Protein AF-0000000084989503 (afdb_homodimer)

pLDDT: mean 92.84, std 7.9, range [50.94, 98.56]

InterPro domains:
  IPR002739 RNA-binding protein PAB1135-like [PF01877] (7-118)
  IPR022803 Large ribosomal subunit protein uL5 domain superfamily [G3DSA:3.30.1440.10] (3-145)
  IPR022803 Large ribosomal subunit protein uL5 domain superfamily [SSF55282] (5-122)

Nearest PDB structures (foldseek):
  2wny-assembly2_B  TM=7.998E-01  e=1.924E-10  Methanothermobacter thermautotrophicus
  2nrq-assembly1_A  TM=8.401E-01  e=1.646E-09  Saccharolobus solfataricus
  2ogk-assembly1_A  TM=8.075E-01  e=2.528E-09  Archaeoglobus fulgidus
  2ogk-assembly1_C  TM=7.624E-01  e=4.129E-09  Archaeoglobus fulgidus
  3d7a-assembly1_B  TM=7.763E-01  e=1.591E-08  Pyrococcus horikoshii

Sequence (296 aa):
MSCIVTRISARAYCHATEDCNKVARAVSVVMPGPISTETMRGYHGNEIKLLSSEVEGCQAYDLFLKILKNLDYIELSIFKNSLNIFKNKIYMRFNKQKAFMGVLRFDTGDDVVIVEVRVPKNHFNAFIDLLNREYERARNIETKEQRRMSCIVTRISARAYCHATEDCNKVARAVSVVMPGPISTETMRGYHGNEIKLLSSEVEGCQAYDLFLKILKNLDYIELSIFKNSLNIFKNKIYMRFNKQKAFMGVLRFDTGDDVVIVEVRVPKNHFNAFIDLLNREYERARNIETKEQRR

Radius of gyration: 24.27 Å; Cα contacts (8 Å, |Δi|>4): 564; chains: 2; bounding box: 63×73×47 Å

Foldseek 3Di:
DAAQWFKKKKKFKADPPDDVVLLLQLRCLQANDDWDKDWDQDPVRDIIIMIMDMDGGNVRVVSVLVNLLLDALVQLVVCLVPFDQDQFKTKFWFASVVSSVNHGDGDPDRGTMIMITGGDPVNVVVVNVSSVVSNVVNVVVVVVVVVD/DAAQWFKKKKKFKADPPDDVVLLLQLRCLQANDDWDKDWDQDPVRDIIIMIMDMDGGNVRVVSVLVNLLLDALVQLVVCLVPFDQDQFKTKFWFASVVSSVNHGDGDDDRGTMIMIIGGDPVNVVVVNVSSVVSNVVNVVVVVVVVVD

Structure (mmCIF, N/CA/C/O backbone):
data_AF-0000000084989503-model_v1
#
loop_
_entity.id
_entity.type
_entity.pdbx_description
1 polymer 'Exosome subunit'
#
loop_
_atom_site.group_PDB
_atom_site.id
_atom_site.type_symbol
_atom_site.label_atom_id
_atom_site.label_alt_id
_atom_site.label_comp_id
_atom_site.label_asym_id
_atom_site.label_entity_id
_atom_site.label_seq_id
_atom_site.pdbx_PDB_ins_code
_atom_site.Cartn_x
_atom_site.Cartn_y
_atom_site.Cartn_z
_atom_site.occupancy
_atom_site.B_iso_or_equiv
_atom_site.auth_seq_id
_atom_site.auth_comp_id
_atom_site.auth_asym_id
_atom_site.auth_atom_id
_atom_site.pdbx_PDB_model_num
ATOM 1 N N . MET A 1 1 ? -9.047 -36.562 -17.281 1 51.5 1 MET A N 1
ATOM 2 C CA . MET A 1 1 ? -7.648 -36.719 -16.875 1 51.5 1 MET A CA 1
ATOM 3 C C . MET A 1 1 ? -7.348 -35.812 -15.664 1 51.5 1 MET A C 1
ATOM 5 O O . MET A 1 1 ? -7.641 -34.625 -15.672 1 51.5 1 MET A O 1
ATOM 9 N N . SER A 1 2 ? -7.18 -36.375 -14.375 1 74.88 2 SER A N 1
ATOM 10 C CA . SER A 1 2 ? -7.133 -35.719 -13.078 1 74.88 2 SER A CA 1
ATOM 11 C C . SER A 1 2 ? -5.84 -34.938 -12.906 1 74.88 2 SER A C 1
ATOM 13 O O . SER A 1 2 ? -4.766 -35.406 -13.281 1 74.88 2 SER A O 1
ATOM 15 N N . CYS A 1 3 ? -5.859 -33.688 -12.938 1 90.94 3 CYS A N 1
ATOM 16 C CA . CYS A 1 3 ? -4.664 -32.875 -12.805 1 90.94 3 CYS A CA 1
ATOM 17 C C . CYS A 1 3 ? -4.508 -32.344 -11.375 1 90.94 3 CYS A C 1
ATOM 19 O O . CYS A 1 3 ? -5.5 -32.188 -10.664 1 90.94 3 CYS A O 1
ATOM 21 N N . ILE A 1 4 ? -3.258 -32.156 -11 1 95.94 4 ILE A N 1
ATOM 22 C CA . ILE A 1 4 ? -2.885 -31.797 -9.641 1 95.94 4 ILE A CA 1
ATOM 23 C C . ILE A 1 4 ? -3.473 -30.438 -9.289 1 95.94 4 ILE A C 1
ATOM 25 O O . ILE A 1 4 ? -3.957 -30.219 -8.172 1 95.94 4 ILE A O 1
ATOM 29 N N . VAL A 1 5 ? -3.395 -29.5 -10.234 1 97.5 5 VAL A N 1
ATOM 30 C CA . VAL A 1 5 ? -3.965 -28.156 -10.117 1 97.5 5 VAL A CA 1
ATOM 31 C C . VAL A 1 5 ? -5.086 -27.984 -11.141 1 97.5 5 VAL A C 1
ATOM 33 O O . VAL A 1 5 ? -4.902 -28.281 -12.328 1 97.5 5 VAL A O 1
ATOM 36 N N . THR A 1 6 ? -6.238 -27.516 -10.656 1 97 6 THR A N 1
ATOM 37 C CA . THR A 1 6 ? -7.387 -27.453 -11.555 1 97 6 THR A CA 1
ATOM 38 C C . THR A 1 6 ? -7.734 -26.016 -11.891 1 97 6 THR A C 1
ATOM 40 O O . THR A 1 6 ? -8.477 -25.75 -12.844 1 97 6 THR A O 1
ATOM 43 N N . ARG A 1 7 ? -7.246 -25.094 -11.109 1 97.69 7 ARG A N 1
ATOM 44 C CA . ARG A 1 7 ? -7.48 -23.672 -11.32 1 97.69 7 ARG A CA 1
ATOM 45 C C . ARG A 1 7 ? -6.379 -22.828 -10.68 1 97.69 7 ARG A C 1
ATOM 47 O O . ARG A 1 7 ? -5.844 -23.203 -9.633 1 97.69 7 ARG A O 1
ATOM 54 N N . ILE A 1 8 ? -6.035 -21.797 -11.336 1 98.25 8 ILE A N 1
ATOM 55 C CA . ILE A 1 8 ? -5.098 -20.828 -10.766 1 98.25 8 ILE A CA 1
ATOM 56 C C . ILE A 1 8 ? -5.516 -19.406 -11.148 1 98.25 8 ILE A C 1
ATOM 58 O O . ILE A 1 8 ? -5.984 -19.172 -12.266 1 98.25 8 ILE A O 1
ATOM 62 N N . SER A 1 9 ? -5.418 -18.531 -10.242 1 98.38 9 SER A N 1
ATOM 63 C CA . SER A 1 9 ? -5.73 -17.125 -10.508 1 98.38 9 SER A CA 1
ATOM 64 C C . SER A 1 9 ? -4.75 -16.203 -9.805 1 98.38 9 SER A C 1
ATOM 66 O O . SER A 1 9 ? -4.129 -16.578 -8.812 1 98.38 9 SER A O 1
ATOM 68 N N . ALA A 1 10 ? -4.527 -15.07 -10.391 1 98.5 10 ALA A N 1
ATOM 69 C CA . ALA A 1 10 ? -3.754 -13.984 -9.797 1 98.5 10 ALA A CA 1
ATOM 70 C C . ALA A 1 10 ? -4.539 -12.68 -9.828 1 98.5 10 ALA A C 1
ATOM 72 O O . ALA A 1 10 ? -5.219 -12.375 -10.812 1 98.5 10 ALA A O 1
ATOM 73 N N . ARG A 1 11 ? -4.449 -11.961 -8.742 1 98 11 ARG A N 1
ATOM 74 C CA . ARG A 1 11 ? -5.168 -10.695 -8.695 1 98 11 ARG A 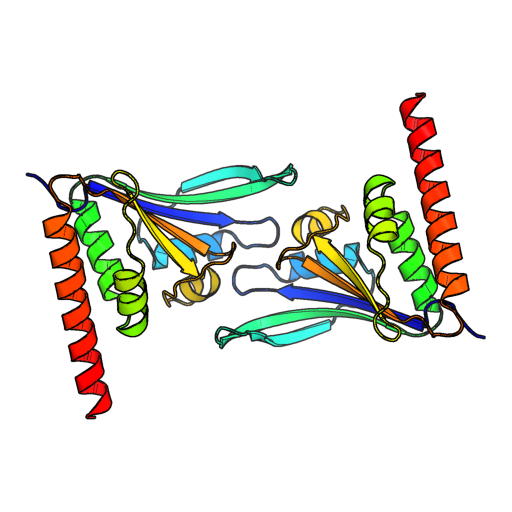CA 1
ATOM 75 C C . ARG A 1 11 ? -4.402 -9.656 -7.887 1 98 11 ARG A C 1
ATOM 77 O O . ARG A 1 11 ? -3.602 -10.008 -7.016 1 98 11 ARG A O 1
ATOM 84 N N . ALA A 1 12 ? -4.66 -8.43 -8.156 1 97.62 12 ALA A N 1
ATOM 85 C CA . ALA A 1 12 ? -4.098 -7.297 -7.422 1 97.62 12 ALA A CA 1
ATOM 86 C C . ALA A 1 12 ? -5.02 -6.082 -7.5 1 97.62 12 ALA A C 1
ATOM 88 O O . ALA A 1 12 ? -5.781 -5.934 -8.453 1 97.62 12 ALA A O 1
ATOM 89 N N . TYR A 1 13 ? -4.938 -5.336 -6.539 1 94.25 13 TYR A N 1
ATOM 90 C CA . TYR A 1 13 ? -5.738 -4.117 -6.5 1 94.25 13 TYR A CA 1
ATOM 91 C C . TYR A 1 13 ? -4.953 -2.934 -7.051 1 94.25 13 TYR A C 1
ATOM 93 O O . TYR A 1 13 ? -3.762 -2.787 -6.77 1 94.25 13 TYR A O 1
ATOM 101 N N . CYS A 1 14 ? -5.637 -2.141 -7.789 1 95.31 14 CYS A N 1
ATOM 102 C CA . CYS A 1 14 ? -5.113 -0.874 -8.289 1 95.31 14 CYS A CA 1
ATOM 103 C C . CYS A 1 14 ? -5.789 0.305 -7.598 1 95.31 14 CYS A C 1
ATOM 105 O O . CYS A 1 14 ? -6.984 0.541 -7.785 1 95.31 14 CYS A O 1
ATOM 107 N N . HIS A 1 15 ? -5.043 0.986 -6.867 1 91.06 15 HIS A N 1
ATOM 108 C CA . HIS A 1 15 ? -5.578 2.096 -6.09 1 91.06 15 HIS A CA 1
ATOM 109 C C . HIS A 1 15 ? -5.59 3.385 -6.902 1 91.06 15 HIS A C 1
ATOM 111 O O . HIS A 1 15 ? -5.062 3.428 -8.016 1 91.06 15 HIS A O 1
ATOM 117 N N . ALA A 1 16 ? -6.094 4.43 -6.395 1 89.75 16 ALA A N 1
ATOM 118 C CA . ALA A 1 16 ? -6.371 5.684 -7.09 1 89.75 16 ALA A CA 1
ATOM 119 C C . ALA A 1 16 ? -5.078 6.363 -7.539 1 89.75 16 ALA A C 1
ATOM 121 O O . ALA A 1 16 ? -5.035 7 -8.594 1 89.75 16 ALA A O 1
ATOM 122 N N . THR A 1 17 ? -3.926 6.207 -6.781 1 92.19 17 THR A N 1
ATOM 123 C CA . THR A 1 17 ? -2.678 6.887 -7.102 1 92.19 17 THR A CA 1
ATOM 124 C C . THR A 1 17 ? -1.816 6.023 -8.023 1 92.19 17 THR A C 1
ATOM 126 O O . THR A 1 17 ? -0.769 6.469 -8.5 1 92.19 17 THR A O 1
ATOM 129 N N . GLU A 1 18 ? -2.305 4.855 -8.398 1 94.25 18 GLU A N 1
ATOM 130 C CA . GLU A 1 18 ? -1.491 3.918 -9.164 1 94.25 18 GLU A CA 1
ATOM 131 C C . GLU A 1 18 ? -1.811 3.998 -10.656 1 94.25 18 GLU A C 1
ATOM 133 O O . GLU A 1 18 ? -2.9 4.43 -11.039 1 94.25 18 GLU A O 1
ATOM 138 N N . ASP A 1 19 ? -0.812 3.621 -11.477 1 94.5 19 ASP A N 1
ATOM 139 C CA . ASP A 1 19 ? -1.024 3.312 -12.883 1 94.5 19 ASP A CA 1
ATOM 140 C C . ASP A 1 19 ? -1.437 1.854 -13.07 1 94.5 19 ASP A C 1
ATOM 142 O O . ASP A 1 19 ? -0.625 0.945 -12.891 1 94.5 19 ASP A O 1
ATOM 146 N N . CYS A 1 20 ? -2.635 1.663 -13.508 1 95.94 20 CYS A N 1
ATOM 147 C CA . CYS A 1 20 ? -3.178 0.311 -13.562 1 95.94 20 CYS A CA 1
ATOM 148 C C . CYS A 1 20 ? -2.461 -0.524 -14.617 1 95.94 20 CYS A C 1
ATOM 150 O O . CYS A 1 20 ? -2.443 -1.754 -14.531 1 95.94 20 CYS A O 1
ATOM 152 N N . ASN A 1 21 ? -1.847 0.109 -15.594 1 96.56 21 ASN A N 1
ATOM 153 C CA . ASN A 1 21 ? -1.048 -0.646 -16.547 1 96.56 21 ASN A CA 1
ATOM 154 C C . ASN A 1 21 ? 0.175 -1.275 -15.891 1 96.56 21 ASN A C 1
ATOM 156 O O . ASN A 1 21 ? 0.576 -2.385 -16.25 1 96.56 21 ASN A O 1
ATOM 160 N N . LYS A 1 22 ? 0.749 -0.535 -14.961 1 96.25 22 LYS A N 1
ATOM 161 C CA . LYS A 1 22 ? 1.892 -1.069 -14.227 1 96.25 22 LYS A CA 1
ATOM 162 C C . LYS A 1 22 ? 1.469 -2.213 -13.312 1 96.25 22 LYS A C 1
ATOM 164 O O . LYS A 1 22 ? 2.188 -3.207 -13.18 1 96.25 22 LYS A O 1
ATOM 169 N N . VAL A 1 23 ? 0.283 -2.072 -12.719 1 97.31 23 VAL A N 1
ATOM 170 C CA . VAL A 1 23 ? -0.252 -3.131 -11.867 1 97.31 23 VAL A CA 1
ATOM 171 C C . VAL A 1 23 ? -0.545 -4.371 -12.703 1 97.31 23 VAL A C 1
ATOM 173 O O . VAL A 1 23 ? -0.246 -5.492 -12.289 1 97.31 23 VAL A O 1
ATOM 176 N N . ALA A 1 24 ? -1.098 -4.137 -13.906 1 97.75 24 ALA A N 1
ATOM 177 C CA . ALA A 1 24 ? -1.358 -5.238 -14.828 1 97.75 24 ALA A CA 1
ATOM 178 C C . ALA A 1 24 ? -0.07 -5.977 -15.18 1 97.75 24 ALA A C 1
ATOM 180 O O . ALA A 1 24 ? -0.055 -7.207 -15.266 1 97.75 24 ALA A O 1
ATOM 181 N N . ARG A 1 25 ? 0.929 -5.215 -15.375 1 96.81 25 ARG A N 1
ATOM 182 C CA . ARG A 1 25 ? 2.225 -5.82 -15.672 1 96.81 25 ARG A CA 1
ATOM 183 C C . ARG A 1 25 ? 2.701 -6.688 -14.508 1 96.81 25 ARG A C 1
ATOM 185 O O . ARG A 1 25 ? 3.215 -7.789 -14.719 1 96.81 25 ARG A O 1
ATOM 192 N N . ALA A 1 26 ? 2.527 -6.16 -13.266 1 97.25 26 ALA A N 1
ATOM 193 C CA . ALA A 1 26 ? 2.895 -6.941 -12.086 1 97.25 26 ALA A CA 1
ATOM 194 C C . ALA A 1 26 ? 2.141 -8.266 -12.055 1 97.25 26 ALA A C 1
ATOM 196 O O . ALA A 1 26 ? 2.732 -9.32 -11.789 1 97.25 26 ALA A O 1
ATOM 197 N N . VAL A 1 27 ? 0.857 -8.242 -12.375 1 98.06 27 VAL A N 1
ATOM 198 C CA . VAL A 1 27 ? 0.036 -9.445 -12.398 1 98.06 27 VAL A CA 1
ATOM 199 C C . VAL A 1 27 ? 0.519 -10.383 -13.5 1 98.06 27 VAL A C 1
ATOM 201 O O . VAL A 1 27 ? 0.643 -11.594 -13.289 1 98.06 27 VAL A O 1
ATOM 204 N N . SER A 1 28 ? 0.866 -9.852 -14.633 1 97.19 28 SER A N 1
ATOM 205 C CA . SER A 1 28 ? 1.285 -10.633 -15.797 1 97.19 28 SER A CA 1
ATOM 206 C C . SER A 1 28 ? 2.613 -11.336 -15.539 1 97.19 28 SER A C 1
ATOM 208 O O . SER A 1 28 ? 2.855 -12.43 -16.062 1 97.19 28 SER A O 1
ATOM 210 N N . VAL A 1 29 ? 3.436 -10.688 -14.789 1 96 29 VAL A N 1
ATOM 211 C CA . VAL A 1 29 ? 4.715 -11.297 -14.438 1 96 29 VAL A CA 1
ATOM 212 C C . VAL A 1 29 ? 4.48 -12.539 -13.586 1 96 29 VAL A C 1
ATOM 214 O O . VAL A 1 29 ? 5.148 -13.562 -13.766 1 96 29 VAL A O 1
ATOM 217 N N . VAL A 1 30 ? 3.535 -12.422 -12.68 1 96.5 30 VAL A N 1
ATOM 218 C CA . VAL A 1 30 ? 3.221 -13.531 -11.781 1 96.5 30 VAL A CA 1
ATOM 219 C C . VAL A 1 30 ? 2.455 -14.609 -12.539 1 96.5 30 VAL A C 1
ATOM 221 O O . VAL A 1 30 ? 2.76 -15.805 -12.414 1 96.5 30 VAL A O 1
ATOM 224 N N . MET A 1 31 ? 1.471 -14.133 -13.32 1 95.06 31 MET A N 1
ATOM 225 C CA . MET A 1 31 ? 0.577 -15.031 -14.039 1 95.06 31 MET A CA 1
ATOM 226 C C . MET A 1 31 ? 0.275 -14.5 -15.438 1 95.06 31 MET A C 1
ATOM 228 O O . MET A 1 31 ? -0.694 -13.766 -15.625 1 95.06 31 MET A O 1
ATOM 232 N N . PRO A 1 32 ? 1.093 -14.969 -16.375 1 92.06 32 PRO A N 1
ATOM 233 C CA . PRO A 1 32 ? 0.854 -14.508 -17.75 1 92.06 32 PRO A CA 1
ATOM 234 C C . PRO A 1 32 ? -0.53 -14.898 -18.266 1 92.06 32 PRO A C 1
ATOM 236 O O . PRO A 1 32 ? -1.035 -15.977 -17.953 1 92.06 32 PRO A O 1
ATOM 239 N N . GLY A 1 33 ? -1.148 -14.109 -18.984 1 91.25 33 GLY A N 1
ATOM 240 C CA . GLY A 1 33 ? -2.471 -14.328 -19.562 1 91.25 33 GLY A CA 1
ATOM 241 C C . GLY A 1 33 ? -3.301 -13.062 -19.641 1 91.25 33 GLY A C 1
ATOM 242 O O . GLY A 1 33 ? -2.805 -11.969 -19.375 1 91.25 33 GLY A O 1
ATOM 243 N N . PRO A 1 34 ? -4.512 -13.242 -20.078 1 95.25 34 PRO A N 1
ATOM 244 C CA . PRO A 1 34 ? -5.395 -12.078 -20.156 1 95.25 34 PRO A CA 1
ATOM 245 C C . PRO A 1 34 ? -5.742 -11.5 -18.797 1 95.25 34 PRO A C 1
ATOM 247 O O . PRO A 1 34 ? -5.926 -12.242 -17.828 1 95.25 34 PRO A O 1
ATOM 250 N N . ILE A 1 35 ? -5.766 -10.172 -18.734 1 97.12 35 ILE A N 1
ATOM 251 C CA . ILE A 1 35 ? -6.074 -9.492 -17.469 1 97.12 35 ILE A CA 1
ATOM 252 C C . ILE A 1 35 ? -7.465 -8.867 -17.562 1 97.12 35 ILE A C 1
ATOM 254 O O . ILE A 1 35 ? -7.785 -8.18 -18.531 1 97.12 35 ILE A O 1
ATOM 258 N N . SER A 1 36 ? -8.273 -9.211 -16.625 1 97.25 36 SER A N 1
ATOM 259 C CA . SER A 1 36 ? -9.578 -8.578 -16.469 1 97.25 36 SER A CA 1
ATOM 260 C C . SER A 1 36 ? -9.547 -7.48 -15.414 1 97.25 36 SER A C 1
ATOM 262 O O . SER A 1 36 ? -8.789 -7.57 -14.445 1 97.25 36 SER A O 1
ATOM 264 N N . THR A 1 37 ? -10.375 -6.477 -15.609 1 96.44 37 THR A N 1
ATOM 265 C CA . THR A 1 37 ? -10.445 -5.371 -14.656 1 96.44 37 THR A CA 1
ATOM 266 C C . THR A 1 37 ? -11.883 -5.168 -14.172 1 96.44 37 THR A C 1
ATOM 268 O O . THR A 1 37 ? -12.812 -5.121 -14.977 1 96.44 37 THR A O 1
ATOM 271 N N . GLU A 1 38 ? -12.023 -5.133 -12.867 1 95.75 38 GLU A N 1
ATOM 272 C CA . GLU A 1 38 ? -13.312 -4.852 -12.25 1 95.75 38 GLU A CA 1
ATOM 273 C C . GLU A 1 38 ? -13.203 -3.723 -11.227 1 95.75 38 GLU A C 1
ATOM 275 O O . GLU A 1 38 ? -12.242 -3.67 -10.453 1 95.75 38 GLU A O 1
ATOM 280 N N . THR A 1 39 ? -14.148 -2.791 -11.242 1 93.31 39 THR A N 1
ATOM 281 C CA . THR A 1 39 ? -14.18 -1.719 -10.25 1 93.31 39 THR A CA 1
ATOM 282 C C . THR A 1 39 ? -14.969 -2.141 -9.016 1 93.31 39 THR A C 1
ATOM 284 O O . THR A 1 39 ? -16.047 -2.711 -9.133 1 93.31 39 THR A O 1
ATOM 287 N N . MET A 1 40 ? -14.297 -1.91 -7.867 1 88.81 40 MET A N 1
ATOM 288 C CA . MET A 1 40 ? -14.938 -2.264 -6.602 1 88.81 40 MET A CA 1
ATOM 289 C C . MET A 1 40 ? -14.859 -1.108 -5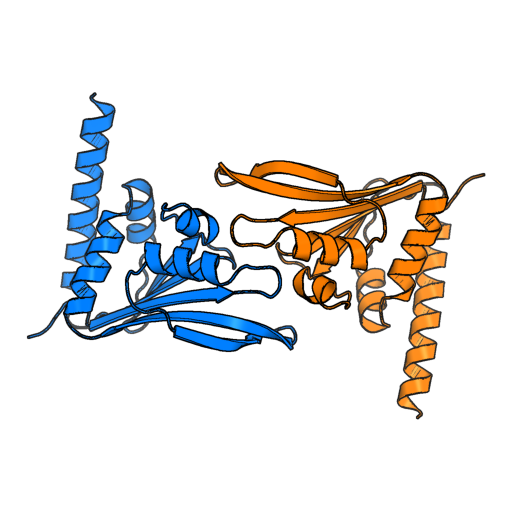.609 1 88.81 40 MET A C 1
ATOM 291 O O . MET A 1 40 ? -14.117 -0.146 -5.828 1 88.81 40 MET A O 1
ATOM 295 N N . ARG A 1 41 ? -15.797 -1.147 -4.688 1 84.44 41 ARG A N 1
ATOM 296 C CA . ARG A 1 41 ? -15.695 -0.191 -3.59 1 84.44 41 ARG A CA 1
ATOM 297 C C . ARG A 1 41 ? -14.883 -0.77 -2.438 1 84.44 41 ARG A C 1
ATOM 299 O O . ARG A 1 41 ? -15.102 -1.91 -2.025 1 84.44 41 ARG A O 1
ATOM 306 N N . GLY A 1 42 ? -13.812 -0.015 -2.066 1 74.31 42 GLY A N 1
ATOM 307 C CA . GLY A 1 42 ? -12.961 -0.473 -0.981 1 74.31 42 GLY A CA 1
ATOM 308 C C . GLY A 1 42 ? -13.594 -0.303 0.387 1 74.31 42 GLY A C 1
ATOM 309 O O . GLY A 1 42 ? -14.727 0.17 0.499 1 74.31 42 GLY A O 1
ATOM 310 N N . TYR A 1 43 ? -12.938 -0.836 1.403 1 68.75 43 TYR A N 1
ATOM 311 C CA . TYR A 1 43 ? -13.391 -0.794 2.787 1 68.75 43 TYR A CA 1
ATOM 312 C C . TYR A 1 43 ? -13.617 0.642 3.246 1 68.75 43 TYR A C 1
ATOM 314 O O . TYR A 1 43 ? -14.531 0.917 4.02 1 68.75 43 TYR A O 1
ATOM 322 N N . HIS A 1 44 ? -12.844 1.564 2.703 1 68.38 44 HIS A N 1
ATOM 323 C CA . HIS A 1 44 ? -12.891 2.957 3.131 1 68.38 44 HIS A CA 1
ATOM 324 C C . HIS A 1 44 ? -13.828 3.773 2.246 1 68.38 44 HIS A C 1
ATOM 326 O O . HIS A 1 44 ? -13.82 5.004 2.297 1 68.38 44 HIS A O 1
ATOM 332 N N . GLY A 1 45 ? -14.555 3.08 1.412 1 73.75 45 GLY A N 1
ATOM 333 C CA . GLY A 1 45 ? -15.531 3.752 0.571 1 73.75 45 GLY A CA 1
ATOM 334 C C . GLY A 1 45 ? -14.961 4.23 -0.748 1 73.75 45 GLY A C 1
ATOM 335 O O . GLY A 1 45 ? -15.688 4.734 -1.604 1 73.75 45 GLY A O 1
ATOM 336 N N . ASN A 1 46 ? -13.688 4.031 -0.954 1 76.75 46 ASN A N 1
ATOM 337 C CA . ASN A 1 46 ? -13.086 4.469 -2.209 1 76.75 46 ASN A CA 1
ATOM 338 C C . ASN A 1 46 ? -13.156 3.381 -3.275 1 76.75 46 ASN A C 1
ATOM 340 O O . ASN A 1 46 ? -13.156 2.189 -2.957 1 76.75 46 ASN A O 1
ATOM 344 N N . GLU A 1 47 ? -13.305 3.938 -4.426 1 83.12 47 GLU A N 1
ATOM 345 C CA . GLU A 1 47 ? -13.305 2.998 -5.543 1 83.12 47 GLU A CA 1
ATOM 346 C C . GLU A 1 47 ? -11.891 2.492 -5.828 1 83.12 47 GLU A C 1
ATOM 348 O O . GLU A 1 47 ? -10.938 3.273 -5.855 1 83.12 47 GLU A O 1
ATOM 353 N N . ILE A 1 48 ? -11.742 1.147 -5.93 1 89.81 48 ILE A N 1
ATOM 354 C CA . ILE A 1 48 ? -10.484 0.53 -6.336 1 89.81 48 ILE A CA 1
ATOM 355 C C . ILE A 1 48 ? -10.734 -0.434 -7.492 1 89.81 48 ILE A C 1
ATOM 357 O O . ILE A 1 48 ? -11.867 -0.844 -7.738 1 89.81 48 ILE A O 1
ATOM 361 N N . LYS A 1 49 ? -9.789 -0.625 -8.312 1 95.38 49 LYS A N 1
ATOM 362 C CA . LYS A 1 49 ? -9.883 -1.578 -9.414 1 95.38 49 LYS A CA 1
ATOM 363 C C . LYS A 1 49 ? -9.195 -2.896 -9.062 1 95.38 49 LYS A C 1
ATOM 365 O O . LYS A 1 49 ? -8.125 -2.902 -8.453 1 95.38 49 LYS A O 1
ATOM 370 N N . LEU A 1 50 ? -9.875 -3.932 -9.398 1 96.88 50 LEU A N 1
ATOM 371 C CA . LEU A 1 50 ? -9.305 -5.27 -9.273 1 96.88 50 LEU A CA 1
ATOM 372 C C . LEU A 1 50 ? -8.82 -5.789 -10.625 1 96.88 50 LEU A C 1
ATOM 374 O O . LEU A 1 50 ? -9.609 -5.895 -11.57 1 96.88 50 LEU A O 1
ATOM 378 N N . LEU A 1 51 ? -7.59 -6.016 -10.742 1 98 51 LEU A N 1
ATOM 379 C CA . LEU A 1 51 ? -7.016 -6.66 -11.914 1 98 51 LEU A CA 1
ATOM 380 C C . LEU A 1 51 ? -6.766 -8.141 -11.656 1 98 51 LEU A C 1
ATOM 382 O O . LEU A 1 51 ? -6.125 -8.508 -10.672 1 98 51 LEU A O 1
ATOM 386 N N . SER A 1 52 ? -7.27 -8.969 -12.547 1 97.88 52 SER A N 1
ATOM 387 C CA . SER A 1 52 ? -7.148 -10.391 -12.273 1 97.88 52 SER A CA 1
ATOM 388 C C . SER A 1 52 ? -6.973 -11.188 -13.562 1 97.88 52 SER A C 1
ATOM 390 O O . SER A 1 52 ? -7.336 -10.719 -14.641 1 97.88 52 SER A O 1
ATOM 392 N N . SER A 1 53 ? -6.375 -12.297 -13.438 1 97.69 53 SER A N 1
ATOM 393 C CA . SER A 1 53 ? -6.227 -13.32 -14.469 1 97.69 53 SER A CA 1
ATOM 394 C C . SER A 1 53 ? -6.473 -14.719 -13.898 1 97.69 53 SER A C 1
ATOM 396 O O . SER A 1 53 ? -6.113 -15 -12.75 1 97.69 53 SER A O 1
ATOM 398 N N . GLU A 1 54 ? -7.129 -15.508 -14.742 1 97.19 54 GLU A N 1
ATOM 399 C CA . GLU A 1 54 ? -7.473 -16.844 -14.266 1 97.19 54 GLU A CA 1
ATOM 400 C C . GLU A 1 54 ? -7.367 -17.875 -15.391 1 97.19 54 GLU A C 1
ATOM 402 O O . GLU A 1 54 ? -7.66 -17.562 -16.547 1 97.19 54 GLU A O 1
ATOM 407 N N . VAL A 1 55 ? -6.973 -19.016 -15.008 1 96.56 55 VAL A N 1
ATOM 408 C CA . VAL A 1 55 ? -6.906 -20.156 -15.914 1 96.56 55 VAL A CA 1
ATOM 409 C C . VAL A 1 55 ? -7.484 -21.391 -15.227 1 96.56 55 VAL A C 1
ATOM 411 O O . VAL A 1 55 ? -7.125 -21.703 -14.094 1 96.56 55 VAL A O 1
ATOM 414 N N . GLU A 1 56 ? -8.352 -22.016 -15.914 1 95.75 56 GLU A N 1
ATOM 415 C CA . GLU A 1 56 ? -8.953 -23.234 -15.391 1 95.75 56 GLU A CA 1
ATOM 416 C C . GLU A 1 56 ? -8.5 -24.453 -16.203 1 95.75 56 GLU A C 1
ATOM 418 O O . GLU A 1 56 ? -8.008 -24.328 -17.312 1 95.75 56 GLU A O 1
ATOM 423 N N . GLY A 1 57 ? -8.688 -25.609 -15.594 1 95.12 57 GLY A N 1
ATOM 424 C CA . GLY A 1 57 ? -8.32 -26.859 -16.234 1 95.12 57 GLY A CA 1
ATOM 425 C C . GLY A 1 57 ? -6.863 -27.234 -16.031 1 95.12 57 GLY A C 1
ATOM 426 O O . GLY A 1 57 ? -6.176 -26.641 -15.195 1 95.12 57 GLY A O 1
ATOM 427 N N . CYS A 1 58 ? -6.379 -28.172 -16.766 1 93.94 58 CYS A N 1
ATOM 428 C CA . CYS A 1 58 ? -5.062 -28.766 -16.531 1 93.94 58 CYS A CA 1
ATOM 429 C C . CYS A 1 58 ? -3.953 -27.797 -16.922 1 93.94 58 CYS A C 1
ATOM 431 O O . CYS A 1 58 ? -2.816 -27.938 -16.469 1 93.94 58 CYS A O 1
ATOM 433 N N . GLN A 1 59 ? -4.309 -26.797 -17.734 1 94.88 59 GLN A N 1
ATOM 434 C CA . GLN A 1 59 ? -3.316 -25.797 -18.109 1 94.88 59 GLN A CA 1
ATOM 435 C C . GLN A 1 59 ? -2.879 -24.969 -16.891 1 94.88 59 GLN A C 1
ATOM 437 O O . GLN A 1 59 ? -1.807 -24.359 -16.906 1 94.88 59 GLN A O 1
ATOM 442 N N . ALA A 1 60 ? -3.713 -25.016 -15.875 1 96.81 60 ALA A N 1
ATOM 443 C CA . ALA A 1 60 ? -3.377 -24.312 -14.633 1 96.81 60 ALA A CA 1
ATOM 444 C C . ALA A 1 60 ? -2.102 -24.891 -14.016 1 96.81 60 ALA A C 1
ATOM 446 O O . ALA A 1 60 ? -1.335 -24.156 -13.383 1 96.81 60 ALA A O 1
ATOM 447 N N . TYR A 1 61 ? -1.949 -26.156 -14.203 1 96.56 61 TYR A N 1
ATOM 448 C CA . TYR A 1 61 ? -0.776 -26.844 -13.664 1 96.56 61 TYR A CA 1
ATOM 449 C C . TYR A 1 61 ? 0.507 -26.25 -14.242 1 96.56 61 TYR A C 1
ATOM 451 O O . TYR A 1 61 ? 1.463 -25.984 -13.508 1 96.56 61 TYR A O 1
ATOM 459 N N . ASP A 1 62 ? 0.509 -26.031 -15.555 1 95.19 62 ASP A N 1
ATOM 460 C CA . ASP A 1 62 ? 1.697 -25.5 -16.219 1 95.19 62 ASP A CA 1
ATOM 461 C C . ASP A 1 62 ? 2.043 -24.109 -15.703 1 95.19 62 ASP A C 1
ATOM 463 O O . ASP A 1 62 ? 3.217 -23.781 -15.508 1 95.19 62 ASP A O 1
ATOM 467 N N . LEU A 1 63 ? 1.04 -23.328 -15.5 1 96.19 63 LEU A N 1
ATOM 468 C CA . LEU A 1 63 ? 1.248 -21.969 -15.016 1 96.19 63 LEU A CA 1
ATOM 469 C C . LEU A 1 63 ? 1.775 -21.969 -13.586 1 96.19 63 LEU A C 1
ATOM 471 O O . LEU A 1 63 ? 2.672 -21.203 -13.242 1 96.19 63 LEU A O 1
ATOM 475 N N . PHE A 1 64 ? 1.236 -22.891 -12.828 1 97.69 64 PHE A N 1
ATOM 476 C CA . PHE A 1 64 ? 1.697 -23.016 -11.445 1 97.69 64 PHE A CA 1
ATOM 477 C C . PHE A 1 64 ? 3.162 -23.438 -11.406 1 97.69 64 PHE A C 1
ATOM 479 O O . PHE A 1 64 ? 3.953 -22.875 -10.648 1 97.69 64 PHE A O 1
ATOM 486 N N . LEU A 1 65 ? 3.471 -24.359 -12.25 1 95.88 65 LEU A N 1
ATOM 487 C CA . LEU A 1 65 ? 4.848 -24.828 -12.32 1 95.88 65 LEU A CA 1
ATOM 488 C C . LEU A 1 65 ? 5.789 -23.703 -12.711 1 95.88 65 LEU A C 1
ATOM 490 O O . LEU A 1 65 ? 6.887 -23.578 -12.156 1 95.88 65 LEU A O 1
ATOM 494 N N . LYS A 1 66 ? 5.32 -22.875 -13.641 1 95.56 66 LYS A N 1
ATOM 495 C CA . LYS A 1 66 ? 6.125 -21.734 -14.07 1 95.56 66 LYS A CA 1
ATOM 496 C C . LYS A 1 66 ? 6.391 -20.781 -12.914 1 95.56 66 LYS A C 1
ATOM 498 O O . LYS A 1 66 ? 7.504 -20.281 -12.766 1 95.56 66 LYS A O 1
ATOM 503 N N . ILE A 1 67 ? 5.398 -20.547 -12.086 1 97.06 67 ILE A N 1
ATOM 504 C CA . ILE A 1 67 ? 5.559 -19.688 -10.922 1 97.06 67 ILE A CA 1
ATOM 505 C C . ILE A 1 67 ? 6.609 -20.266 -9.984 1 97.06 67 ILE A C 1
ATOM 507 O O . ILE A 1 67 ? 7.52 -19.562 -9.539 1 97.06 67 ILE A O 1
ATOM 511 N N . LEU A 1 68 ? 6.531 -21.594 -9.719 1 96.5 68 LEU A N 1
ATOM 512 C CA . LEU A 1 68 ? 7.469 -22.25 -8.805 1 96.5 68 LEU A CA 1
ATOM 513 C C . LEU A 1 68 ? 8.898 -22.156 -9.336 1 96.5 68 LEU A C 1
ATOM 515 O O . LEU A 1 68 ? 9.836 -21.922 -8.57 1 96.5 68 LEU A O 1
ATOM 519 N N . LYS A 1 69 ? 9 -22.234 -10.617 1 94.75 69 LYS A N 1
ATOM 520 C CA . LYS A 1 69 ? 10.32 -22.234 -11.234 1 94.75 69 LYS A CA 1
ATOM 521 C C . LYS A 1 69 ? 10.953 -20.844 -11.18 1 94.75 69 LYS A C 1
ATOM 523 O O . LYS A 1 69 ? 12.172 -20.703 -11.297 1 94.75 69 LYS A O 1
ATOM 528 N N . ASN A 1 70 ? 10.055 -19.859 -11.008 1 93.94 70 ASN A N 1
ATOM 529 C CA . ASN A 1 70 ? 10.539 -18.484 -10.945 1 93.94 70 ASN A CA 1
ATOM 530 C C . ASN A 1 70 ? 10.914 -18.094 -9.516 1 93.94 70 ASN A C 1
ATOM 532 O O . ASN A 1 70 ? 11.422 -17 -9.281 1 93.94 70 ASN A O 1
ATOM 536 N N . LEU A 1 71 ? 10.695 -18.984 -8.602 1 95.69 71 LEU A N 1
ATOM 537 C CA . LEU A 1 71 ? 11.086 -18.734 -7.215 1 95.69 71 LEU A CA 1
ATOM 538 C C . LEU A 1 71 ? 12.492 -19.266 -6.938 1 95.69 71 LEU A C 1
ATOM 540 O O . LEU A 1 71 ? 12.859 -20.344 -7.414 1 95.69 71 LEU A O 1
ATOM 544 N N . ASP A 1 72 ? 13.227 -18.453 -6.234 1 93.69 72 ASP A N 1
ATOM 545 C CA . ASP A 1 72 ? 14.531 -18.969 -5.824 1 93.69 72 ASP A CA 1
ATOM 546 C C . ASP A 1 72 ? 14.398 -19.875 -4.598 1 93.69 72 ASP A C 1
ATOM 548 O O . ASP A 1 72 ? 13.297 -20.078 -4.086 1 93.69 72 ASP A O 1
ATOM 552 N N . TYR A 1 73 ? 15.508 -20.391 -4.223 1 94.44 73 TYR A N 1
ATOM 553 C CA . TYR A 1 73 ? 15.539 -21.391 -3.162 1 94.44 73 TYR A CA 1
ATOM 554 C C . TYR A 1 73 ? 14.969 -20.828 -1.864 1 94.44 73 TYR A C 1
ATOM 556 O O . TYR A 1 73 ? 14.242 -21.516 -1.147 1 94.44 73 TYR A O 1
ATOM 564 N N . ILE A 1 74 ? 15.266 -19.641 -1.584 1 94.94 74 ILE A N 1
ATOM 565 C CA . ILE A 1 74 ? 14.828 -19.016 -0.339 1 94.94 74 ILE A CA 1
ATOM 566 C C . ILE A 1 74 ? 13.312 -18.859 -0.344 1 94.94 74 ILE A C 1
ATOM 568 O O . ILE A 1 74 ? 12.633 -19.266 0.609 1 94.94 74 ILE A O 1
ATOM 572 N N . GLU A 1 75 ? 12.766 -18.328 -1.445 1 95.88 75 GLU A N 1
ATOM 573 C CA . GLU A 1 75 ? 11.32 -18.125 -1.56 1 95.88 75 GLU A CA 1
ATOM 574 C C . GLU A 1 75 ? 10.57 -19.453 -1.531 1 95.88 75 GLU A C 1
ATOM 576 O O . GLU A 1 75 ? 9.516 -19.578 -0.904 1 95.88 75 GLU A O 1
ATOM 581 N N . LEU A 1 76 ? 11.109 -20.453 -2.191 1 96.25 76 LEU A N 1
ATOM 582 C CA . LEU A 1 76 ? 10.484 -21.766 -2.213 1 96.25 76 LEU A CA 1
ATOM 583 C C . LEU A 1 76 ? 10.484 -22.391 -0.822 1 96.25 76 LEU A C 1
ATOM 585 O O . LEU A 1 76 ? 9.523 -23.062 -0.435 1 96.25 76 LEU A O 1
ATOM 589 N N . SER A 1 77 ? 11.578 -22.188 -0.12 1 96.19 77 SER A N 1
ATOM 590 C CA . SER A 1 77 ? 11.656 -22.672 1.251 1 96.19 77 SER A CA 1
ATOM 591 C C . SER A 1 77 ? 10.594 -22.031 2.133 1 96.19 77 SER A C 1
ATOM 593 O O . SER A 1 77 ? 9.938 -22.703 2.926 1 96.19 77 SER A O 1
ATOM 595 N N . ILE A 1 78 ? 10.445 -20.766 1.957 1 96.25 78 ILE A N 1
ATOM 596 C CA . ILE A 1 78 ? 9.43 -20.031 2.709 1 96.25 78 ILE A CA 1
ATOM 597 C C . ILE A 1 78 ? 8.047 -20.594 2.387 1 96.25 78 ILE A C 1
ATOM 599 O O . ILE A 1 78 ? 7.254 -20.875 3.291 1 96.25 78 ILE A O 1
ATOM 603 N N . PHE A 1 79 ? 7.785 -20.812 1.168 1 96.75 79 PHE A N 1
ATOM 604 C CA . PHE A 1 79 ? 6.484 -21.297 0.728 1 96.75 79 PHE A CA 1
ATOM 605 C C . PHE A 1 79 ? 6.223 -22.703 1.271 1 96.75 79 PHE A C 1
ATOM 607 O O . PHE A 1 79 ? 5.168 -22.953 1.856 1 96.75 79 PHE A O 1
ATOM 614 N N . LYS A 1 80 ? 7.199 -23.531 1.112 1 95.25 80 LYS A N 1
ATOM 615 C CA . LYS A 1 80 ? 7.074 -24.922 1.559 1 95.25 80 LYS A CA 1
ATOM 616 C C . LYS A 1 80 ? 6.805 -24.984 3.059 1 95.25 80 LYS A C 1
ATOM 618 O O . LYS A 1 80 ? 5.941 -25.75 3.502 1 95.25 80 LYS A O 1
ATOM 623 N N . ASN A 1 81 ? 7.457 -24.172 3.805 1 95.06 81 ASN A N 1
ATOM 624 C CA . ASN A 1 81 ? 7.375 -24.234 5.262 1 95.06 81 ASN A CA 1
ATOM 625 C C . ASN A 1 81 ? 6.105 -23.562 5.777 1 95.06 81 ASN A C 1
ATOM 627 O O . ASN A 1 81 ? 5.699 -23.781 6.918 1 95.06 81 ASN A O 1
ATOM 631 N N . SER A 1 82 ? 5.461 -22.75 4.941 1 94.88 82 SER A N 1
ATOM 632 C CA . SER A 1 82 ? 4.258 -22.047 5.371 1 94.88 82 SER A CA 1
ATOM 633 C C . SER A 1 82 ? 3.021 -22.562 4.648 1 94.88 82 SER A C 1
ATOM 635 O O . SER A 1 82 ? 1.959 -21.938 4.695 1 94.88 82 SER A O 1
ATOM 637 N N . LEU A 1 83 ? 3.135 -23.672 4.031 1 94.75 83 LEU A N 1
ATOM 638 C CA . LEU A 1 83 ? 2.062 -24.219 3.205 1 94.75 83 LEU A CA 1
ATOM 639 C C . LEU A 1 83 ? 0.819 -24.5 4.043 1 94.75 83 LEU A C 1
ATOM 641 O O . LEU A 1 83 ? 0.897 -25.172 5.07 1 94.75 83 LEU A O 1
ATOM 645 N N . ASN A 1 84 ? -0.219 -23.906 3.666 1 94.75 84 ASN A N 1
ATOM 646 C CA . ASN A 1 84 ? -1.541 -24.141 4.234 1 94.75 84 ASN A CA 1
ATOM 647 C C . ASN A 1 84 ? -2.6 -24.297 3.148 1 94.75 84 ASN A C 1
ATOM 649 O O . ASN A 1 84 ? -2.74 -23.438 2.281 1 94.75 84 ASN A O 1
ATOM 653 N N . ILE A 1 85 ? -3.279 -25.469 3.205 1 93.94 85 ILE A N 1
ATOM 654 C CA . ILE A 1 85 ? -4.379 -25.719 2.277 1 93.94 85 ILE A CA 1
ATOM 655 C C . ILE A 1 85 ? -5.711 -25.5 2.988 1 93.94 85 ILE A C 1
ATOM 657 O O . ILE A 1 85 ? -6.027 -26.188 3.957 1 93.94 85 ILE A O 1
ATOM 661 N N . PHE A 1 86 ? -6.344 -24.531 2.703 1 94.62 86 PHE A N 1
ATOM 662 C CA . PHE A 1 86 ? -7.668 -24.25 3.248 1 94.62 86 PHE A CA 1
ATOM 663 C C . PHE A 1 86 ? -8.758 -24.719 2.291 1 94.62 86 PHE A C 1
ATOM 665 O O . PHE A 1 86 ? -8.922 -24.156 1.21 1 94.62 86 PHE A O 1
ATOM 672 N N . LYS A 1 87 ? -9.414 -25.844 2.75 1 92.94 87 LYS A N 1
ATOM 673 C CA . LYS A 1 87 ? -10.328 -26.562 1.867 1 92.94 87 LYS A CA 1
ATOM 674 C C . LYS A 1 87 ? -9.602 -27.062 0.625 1 92.94 87 LYS A C 1
ATOM 676 O O . LYS A 1 87 ? -8.797 -28 0.706 1 92.94 87 LYS A O 1
ATOM 681 N N . ASN A 1 88 ? -9.469 -26.578 -0.447 1 96.94 88 ASN A N 1
ATOM 682 C CA . ASN A 1 88 ? -8.758 -27 -1.646 1 96.94 88 ASN A CA 1
ATOM 683 C C . ASN A 1 88 ? -8.008 -25.859 -2.301 1 96.94 88 ASN A C 1
ATOM 685 O O . ASN A 1 88 ? -7.711 -25.906 -3.496 1 96.94 88 ASN A O 1
ATOM 689 N N . LYS A 1 89 ? -7.766 -24.859 -1.451 1 98.19 89 LYS A N 1
ATOM 690 C CA . LYS A 1 89 ? -7.148 -23.656 -2.01 1 98.19 89 LYS A CA 1
ATOM 691 C C . LYS A 1 89 ? -5.816 -23.359 -1.325 1 98.19 89 LYS A C 1
ATOM 693 O O . LYS A 1 89 ? -5.68 -23.547 -0.114 1 98.19 89 LYS A O 1
ATOM 698 N N . ILE A 1 90 ? -4.895 -22.953 -2.098 1 97.88 90 ILE A N 1
ATOM 699 C CA . ILE A 1 90 ? -3.6 -22.469 -1.633 1 97.88 90 ILE A CA 1
ATOM 700 C C . ILE A 1 90 ? -3.4 -21.016 -2.088 1 97.88 90 ILE A C 1
ATOM 702 O O . ILE A 1 90 ? -3.707 -20.672 -3.232 1 97.88 90 ILE A O 1
ATOM 706 N N . TYR A 1 91 ? -2.838 -20.234 -1.17 1 98.06 91 TYR A N 1
ATOM 707 C CA . TYR A 1 91 ? -2.631 -18.828 -1.499 1 98.06 91 TYR A CA 1
ATOM 708 C C . TYR A 1 91 ? -1.15 -18.469 -1.443 1 98.06 91 TYR A C 1
ATOM 710 O O . TYR A 1 91 ? -0.429 -18.922 -0.55 1 98.06 91 TYR A O 1
ATOM 718 N N . MET A 1 92 ? -0.754 -17.734 -2.391 1 97.62 92 MET A N 1
ATOM 719 C CA . MET A 1 92 ? 0.556 -17.094 -2.42 1 97.62 92 MET A CA 1
ATOM 720 C C . MET A 1 92 ? 0.415 -15.578 -2.562 1 97.62 92 MET A C 1
ATOM 722 O O . MET A 1 92 ? -0.4 -15.094 -3.352 1 97.62 92 MET A O 1
ATOM 726 N N . ARG A 1 93 ? 1.167 -14.867 -1.812 1 97.81 93 ARG A N 1
ATOM 727 C CA . ARG A 1 93 ? 1.131 -13.414 -1.851 1 97.81 93 ARG A CA 1
ATOM 728 C C . ARG A 1 93 ? 2.498 -12.836 -2.211 1 97.81 93 ARG A C 1
ATOM 730 O O . ARG A 1 93 ? 3.445 -12.945 -1.428 1 97.81 93 ARG A O 1
ATOM 737 N N . PHE A 1 94 ? 2.531 -12.219 -3.373 1 97.19 94 PHE A N 1
ATOM 738 C CA . PHE A 1 94 ? 3.801 -11.68 -3.846 1 97.19 94 PHE A CA 1
ATOM 739 C C . PHE A 1 94 ? 3.809 -10.156 -3.744 1 97.19 94 PHE A C 1
ATOM 741 O O . PHE A 1 94 ? 2.807 -9.5 -4.039 1 97.19 94 PHE A O 1
ATOM 748 N N . ASN A 1 95 ? 4.91 -9.648 -3.379 1 94.38 95 ASN A N 1
ATOM 749 C CA . ASN A 1 95 ? 5.09 -8.203 -3.375 1 94.38 95 ASN A CA 1
ATOM 750 C C . ASN A 1 95 ? 4.828 -7.598 -4.75 1 94.38 95 ASN A C 1
ATOM 752 O O . ASN A 1 95 ? 5.457 -7.992 -5.734 1 94.38 95 ASN A O 1
ATOM 756 N N . LYS A 1 96 ? 3.92 -6.668 -4.785 1 94.81 96 LYS A N 1
ATOM 757 C CA . LYS A 1 96 ? 3.467 -6.102 -6.051 1 94.81 96 LYS A CA 1
ATOM 758 C C . LYS A 1 96 ? 4.586 -5.328 -6.738 1 94.81 96 LYS A C 1
ATOM 760 O O . LYS A 1 96 ? 4.809 -5.48 -7.941 1 94.81 96 LYS A O 1
ATOM 765 N N . GLN A 1 97 ? 5.371 -4.516 -6.059 1 91.75 97 GLN A N 1
ATOM 766 C CA . GLN A 1 97 ? 6.441 -3.705 -6.625 1 91.75 97 GLN A CA 1
ATOM 767 C C . GLN A 1 97 ? 7.562 -4.582 -7.176 1 91.75 97 GLN A C 1
ATOM 769 O O . GLN A 1 97 ? 8.07 -4.332 -8.273 1 91.75 97 GLN A O 1
ATOM 774 N N . LYS A 1 98 ? 7.91 -5.594 -6.402 1 93.25 98 LYS A N 1
ATOM 775 C CA . LYS A 1 98 ? 8.945 -6.508 -6.887 1 93.25 98 LYS A CA 1
ATOM 776 C C . LYS A 1 98 ? 8.477 -7.258 -8.133 1 93.25 98 LYS A C 1
ATOM 778 O O . LYS A 1 98 ? 9.242 -7.426 -9.086 1 93.25 98 LYS A O 1
ATOM 783 N N . ALA A 1 99 ? 7.203 -7.668 -8.055 1 95.81 99 ALA A N 1
ATOM 784 C CA . ALA A 1 99 ? 6.648 -8.336 -9.234 1 95.81 99 ALA A CA 1
ATOM 785 C C . ALA A 1 99 ? 6.707 -7.434 -10.461 1 95.81 99 ALA A C 1
ATOM 787 O O . ALA A 1 99 ? 7.109 -7.867 -11.539 1 95.81 99 ALA A O 1
ATOM 788 N N . PHE A 1 100 ? 6.293 -6.207 -10.242 1 95.44 100 PHE A N 1
ATOM 789 C CA . PHE A 1 100 ? 6.363 -5.238 -11.328 1 95.44 100 PHE A CA 1
ATOM 790 C C . PHE A 1 100 ? 7.777 -5.16 -11.891 1 95.44 100 PHE A C 1
ATOM 792 O O . PHE A 1 100 ? 7.961 -4.992 -13.102 1 95.44 100 PHE A O 1
ATOM 799 N N . MET A 1 101 ? 8.75 -5.379 -11.07 1 92.12 101 MET A N 1
ATOM 800 C CA . MET A 1 101 ? 10.148 -5.312 -11.477 1 92.12 101 MET A CA 1
ATOM 801 C C . MET A 1 101 ? 10.633 -6.668 -11.992 1 92.12 101 MET A C 1
ATOM 803 O O . MET A 1 101 ? 11.82 -6.84 -12.281 1 92.12 101 MET A O 1
ATOM 807 N N . GLY A 1 102 ? 9.797 -7.699 -11.945 1 92.94 102 GLY A N 1
ATOM 808 C CA . GLY A 1 102 ? 10.125 -8.984 -12.539 1 92.94 102 GLY A CA 1
ATOM 809 C C . GLY A 1 102 ? 10.617 -10 -11.531 1 92.94 102 GLY A C 1
ATOM 810 O O . GLY A 1 102 ? 11.148 -11.055 -11.898 1 92.94 102 GLY A O 1
ATOM 811 N N . VAL A 1 103 ? 10.5 -9.641 -10.273 1 92.81 103 VAL A N 1
ATOM 812 C CA . VAL A 1 103 ? 11 -10.531 -9.234 1 92.81 103 VAL A CA 1
ATOM 813 C C . VAL A 1 103 ? 9.852 -10.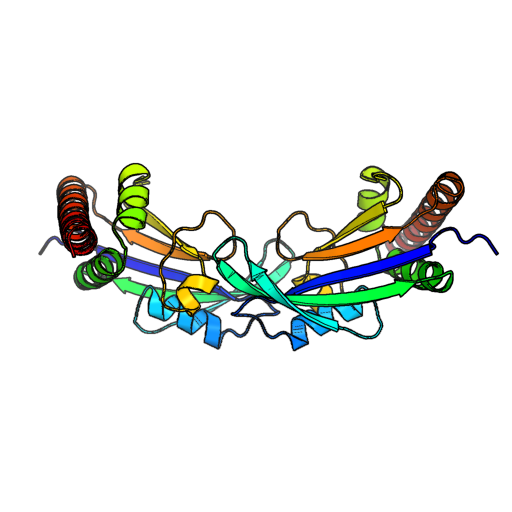961 -8.328 1 92.81 103 VAL A C 1
ATOM 815 O O . VAL A 1 103 ? 9.062 -10.125 -7.875 1 92.81 103 VAL A O 1
ATOM 818 N N . LEU A 1 104 ? 9.758 -12.234 -8.07 1 95.75 104 LEU A N 1
ATOM 819 C CA . LEU A 1 104 ? 8.711 -12.742 -7.191 1 95.75 104 LEU A CA 1
ATOM 820 C C . LEU A 1 104 ? 9.227 -12.883 -5.762 1 95.75 104 LEU A C 1
ATOM 822 O O . LEU A 1 104 ? 10.156 -13.648 -5.508 1 95.75 104 LEU A O 1
ATOM 826 N N . ARG A 1 105 ? 8.68 -12.102 -4.859 1 95.12 105 ARG A N 1
ATOM 827 C CA . ARG A 1 105 ? 8.992 -12.164 -3.434 1 95.12 105 ARG A CA 1
ATOM 828 C C . ARG A 1 105 ? 7.719 -12.219 -2.598 1 95.12 105 ARG A C 1
ATOM 830 O O . ARG A 1 105 ? 6.793 -11.438 -2.814 1 95.12 105 ARG A O 1
ATOM 837 N N . PHE A 1 106 ? 7.715 -13.125 -1.707 1 96.31 106 PHE A N 1
ATOM 838 C CA . PHE A 1 106 ? 6.562 -13.211 -0.817 1 96.31 106 PHE A CA 1
ATOM 839 C C . PHE A 1 106 ? 6.461 -11.969 0.061 1 96.31 106 PHE A C 1
ATOM 841 O O . PHE A 1 106 ? 7.48 -11.375 0.416 1 96.31 106 PHE A O 1
ATOM 848 N N . ASP A 1 107 ? 5.234 -11.586 0.332 1 93.06 107 ASP A N 1
ATOM 849 C CA . ASP A 1 107 ? 4.984 -10.414 1.164 1 93.06 107 ASP A CA 1
ATOM 850 C C . ASP A 1 107 ? 3.693 -10.578 1.965 1 93.06 107 ASP A C 1
ATOM 852 O O . ASP A 1 107 ? 2.707 -11.117 1.461 1 93.06 107 ASP A O 1
ATOM 856 N N . THR A 1 108 ? 3.707 -10.117 3.229 1 90.44 108 THR A N 1
ATOM 857 C CA . THR A 1 108 ? 2.547 -10.258 4.102 1 90.44 108 THR A CA 1
ATOM 858 C C . THR A 1 108 ? 1.744 -8.961 4.148 1 90.44 108 THR A C 1
ATOM 860 O O . THR A 1 108 ? 0.697 -8.898 4.793 1 90.44 108 THR A O 1
ATOM 863 N N . GLY A 1 109 ? 2.164 -8.008 3.488 1 87.19 109 GLY A N 1
ATOM 864 C CA . GLY A 1 109 ? 1.479 -6.727 3.498 1 87.19 109 GLY A CA 1
ATOM 865 C C . GLY A 1 109 ? 0.259 -6.695 2.6 1 87.19 109 GLY A C 1
ATOM 866 O O . GLY A 1 109 ? -0.218 -7.738 2.15 1 87.19 109 GLY A O 1
ATOM 867 N N . ASP A 1 110 ? -0.254 -5.445 2.379 1 83.75 110 ASP A N 1
ATOM 868 C CA . ASP A 1 110 ? -1.5 -5.293 1.634 1 83.75 110 ASP A CA 1
ATOM 869 C C . ASP A 1 110 ? -1.228 -4.965 0.167 1 83.75 110 ASP A C 1
ATOM 871 O O . ASP A 1 110 ? -2.133 -5.031 -0.667 1 83.75 110 ASP A O 1
ATOM 875 N N . ASP A 1 111 ? -0.04 -4.656 -0.172 1 89 111 ASP A N 1
ATOM 876 C CA . ASP A 1 111 ? 0.307 -4.281 -1.541 1 89 111 ASP A CA 1
ATOM 877 C C . ASP A 1 111 ? 0.937 -5.457 -2.287 1 89 111 ASP A C 1
ATOM 879 O O . ASP A 1 111 ? 2.143 -5.461 -2.545 1 89 111 ASP A O 1
ATOM 883 N N . VAL A 1 112 ? 0.053 -6.414 -2.6 1 95.56 112 VAL A N 1
ATOM 884 C CA . VAL A 1 112 ? 0.545 -7.695 -3.088 1 95.56 112 VAL A CA 1
ATOM 885 C C . VAL A 1 112 ? -0.268 -8.133 -4.305 1 95.56 112 VAL A C 1
ATOM 887 O O . VAL A 1 112 ? -1.345 -7.594 -4.566 1 95.56 112 VAL A O 1
ATOM 890 N N . VAL A 1 113 ? 0.306 -9.078 -5.047 1 97.94 113 VAL A N 1
ATOM 891 C CA . VAL A 1 113 ? -0.417 -9.922 -5.996 1 97.94 113 VAL A CA 1
ATOM 892 C C . VAL A 1 113 ? -0.781 -11.25 -5.34 1 97.94 113 VAL A C 1
ATOM 894 O O . VAL A 1 113 ? 0.098 -11.977 -4.875 1 97.94 113 VAL A O 1
ATOM 897 N N . ILE A 1 114 ? -2.049 -11.523 -5.332 1 98.25 114 ILE A N 1
ATOM 898 C CA . ILE A 1 114 ? -2.514 -12.742 -4.68 1 98.25 114 ILE A CA 1
ATOM 899 C C . ILE A 1 114 ? -2.738 -13.828 -5.727 1 98.25 114 ILE A C 1
ATOM 901 O O . ILE A 1 114 ? -3.471 -13.625 -6.695 1 98.25 114 ILE A O 1
ATOM 905 N N . VAL A 1 115 ? -2.121 -14.953 -5.492 1 98.56 115 VAL A N 1
ATOM 906 C CA . VAL A 1 115 ? -2.324 -16.125 -6.336 1 98.56 115 VAL A CA 1
ATOM 907 C C . VAL A 1 115 ? -3.125 -17.172 -5.574 1 98.56 115 VAL A C 1
ATOM 909 O O . VAL A 1 115 ? -2.803 -17.5 -4.43 1 98.56 115 VAL A O 1
ATOM 912 N N . GLU A 1 116 ? -4.125 -17.594 -6.164 1 98.38 116 GLU A N 1
ATOM 913 C CA . GLU A 1 116 ? -4.949 -18.672 -5.617 1 98.38 116 GLU A CA 1
ATOM 914 C C . GLU A 1 116 ? -4.859 -19.922 -6.484 1 98.38 116 GLU A C 1
ATOM 916 O O . GLU A 1 116 ? -5.078 -19.875 -7.695 1 98.38 116 GLU A O 1
ATOM 921 N N . VAL A 1 117 ? -4.543 -21.031 -5.879 1 98.25 117 VAL A N 1
ATOM 922 C CA . VAL A 1 117 ? -4.398 -22.312 -6.574 1 98.25 117 VAL A CA 1
ATOM 923 C C . VAL A 1 117 ? -5.391 -23.328 -6.012 1 98.25 117 VAL A C 1
ATOM 925 O O . VAL A 1 117 ? -5.488 -23.5 -4.793 1 98.25 117 VAL A O 1
ATOM 928 N N . ARG A 1 118 ? -6.102 -23.922 -6.871 1 98.12 118 ARG A N 1
ATOM 929 C CA . ARG A 1 118 ? -7.043 -24.969 -6.457 1 98.12 118 ARG A CA 1
ATOM 930 C C . ARG A 1 118 ? -6.465 -26.359 -6.695 1 98.12 118 ARG A C 1
ATOM 932 O O . ARG A 1 118 ? -6.082 -26.688 -7.82 1 98.12 118 ARG A O 1
ATOM 939 N N . VAL A 1 119 ? -6.484 -27.109 -5.641 1 97.81 119 VAL A N 1
ATOM 940 C CA . VAL A 1 119 ? -5.949 -28.469 -5.656 1 97.81 119 VAL A CA 1
ATOM 941 C C . VAL A 1 119 ? -6.992 -29.438 -5.105 1 97.81 119 VAL A C 1
ATOM 943 O O . VAL A 1 119 ? -7.328 -29.391 -3.918 1 97.81 119 VAL A O 1
ATOM 946 N N . PRO A 1 120 ? -7.414 -30.328 -5.961 1 96.44 120 PRO A N 1
ATOM 947 C CA . PRO A 1 120 ? -8.367 -31.312 -5.453 1 96.44 120 PRO A CA 1
ATOM 948 C C . PRO A 1 120 ? -7.816 -32.125 -4.285 1 96.44 120 PRO A C 1
ATOM 950 O O . PRO A 1 120 ? -6.629 -32.469 -4.27 1 96.44 120 PRO A O 1
ATOM 953 N N . LYS A 1 121 ? -8.742 -32.5 -3.424 1 95.5 121 LYS A N 1
ATOM 954 C CA . LYS A 1 121 ? -8.352 -33.156 -2.191 1 95.5 121 LYS A CA 1
ATOM 955 C C . LYS A 1 121 ? -7.586 -34.438 -2.49 1 95.5 121 LYS A C 1
ATOM 957 O O . LYS A 1 121 ? -6.605 -34.75 -1.812 1 95.5 121 LYS A O 1
ATOM 962 N N . ASN A 1 122 ? -7.992 -35.125 -3.393 1 95.44 122 ASN A N 1
ATOM 963 C CA . ASN A 1 122 ? -7.375 -36.406 -3.713 1 95.44 122 ASN A CA 1
ATOM 964 C C . ASN A 1 122 ? -5.996 -36.219 -4.34 1 95.44 122 ASN A C 1
ATOM 966 O O . ASN A 1 122 ? -5.289 -37.188 -4.594 1 95.44 122 ASN A O 1
ATOM 970 N N . HIS A 1 123 ? -5.559 -34.969 -4.547 1 96.38 123 HIS A N 1
ATOM 971 C CA . HIS A 1 123 ? -4.262 -34.719 -5.16 1 96.38 123 HIS A CA 1
ATOM 972 C C . HIS A 1 123 ? -3.324 -34 -4.191 1 96.38 123 HIS A C 1
ATOM 974 O O . HIS A 1 123 ? -2.271 -33.5 -4.594 1 96.38 123 HIS A O 1
ATOM 980 N N . PHE A 1 124 ? -3.627 -33.906 -2.945 1 96 124 PHE A N 1
ATOM 981 C CA . PHE A 1 124 ? -2.818 -33.188 -1.964 1 96 124 PHE A CA 1
ATOM 982 C C . PHE A 1 124 ? -1.413 -33.781 -1.892 1 96 124 PHE A C 1
ATOM 984 O O . PHE A 1 124 ? -0.426 -33.031 -1.896 1 96 124 PHE A O 1
ATOM 991 N N . ASN A 1 125 ? -1.383 -35.094 -1.889 1 95.56 125 ASN A N 1
ATOM 992 C CA . ASN A 1 125 ? -0.077 -35.75 -1.809 1 95.56 125 ASN A CA 1
ATOM 993 C C . ASN A 1 125 ? 0.763 -35.469 -3.051 1 95.56 125 ASN A C 1
ATOM 995 O O . ASN A 1 125 ? 1.961 -35.188 -2.949 1 95.56 125 ASN A O 1
ATOM 999 N N . ALA A 1 126 ? 0.152 -35.594 -4.195 1 96 126 ALA A N 1
ATOM 1000 C CA . ALA A 1 126 ? 0.846 -35.281 -5.445 1 96 126 ALA A CA 1
ATOM 1001 C C . ALA A 1 126 ? 1.343 -33.844 -5.465 1 96 126 ALA A C 1
ATOM 1003 O O . ALA A 1 126 ? 2.424 -33.562 -5.988 1 96 126 ALA A O 1
ATOM 1004 N N . PHE A 1 127 ? 0.605 -32.969 -4.867 1 96.94 127 PHE A N 1
ATOM 1005 C CA . PHE A 1 127 ? 0.964 -31.547 -4.801 1 96.94 127 PHE A CA 1
ATOM 1006 C C . PHE A 1 127 ? 2.201 -31.344 -3.936 1 96.94 127 PHE A C 1
ATOM 1008 O O . PHE A 1 127 ? 3.125 -30.625 -4.32 1 96.94 127 PHE A O 1
ATOM 1015 N N . ILE A 1 128 ? 2.242 -31.984 -2.834 1 95.69 128 ILE A N 1
ATOM 1016 C CA . ILE A 1 128 ? 3.365 -31.875 -1.909 1 95.69 128 ILE A CA 1
ATOM 1017 C C . ILE A 1 128 ? 4.629 -32.438 -2.561 1 95.69 128 ILE A C 1
ATOM 1019 O O . ILE A 1 128 ? 5.711 -31.859 -2.434 1 95.69 128 ILE A O 1
ATOM 1023 N N . ASP A 1 129 ? 4.387 -33.531 -3.262 1 96.06 129 ASP A N 1
ATOM 1024 C CA . ASP A 1 129 ? 5.516 -34.125 -3.973 1 96.06 129 ASP A CA 1
ATOM 1025 C C . ASP A 1 129 ? 6.078 -33.156 -5.012 1 96.06 129 ASP A C 1
ATOM 1027 O O . ASP A 1 129 ? 7.297 -33.062 -5.176 1 96.06 129 ASP A O 1
ATOM 1031 N N . LEU A 1 130 ? 5.164 -32.5 -5.688 1 95.38 130 LEU A N 1
ATOM 1032 C CA . LEU A 1 130 ? 5.559 -31.516 -6.668 1 95.38 130 LEU A CA 1
ATOM 1033 C C . LEU A 1 130 ? 6.391 -30.406 -6.016 1 95.38 130 LEU A C 1
ATOM 1035 O O . LEU A 1 130 ? 7.441 -30.031 -6.535 1 95.38 130 LEU A O 1
ATOM 1039 N N . LEU A 1 131 ? 5.973 -29.906 -4.852 1 96.38 131 LEU A N 1
ATOM 1040 C CA . LEU A 1 131 ? 6.668 -28.828 -4.148 1 96.38 131 LEU A CA 1
ATOM 1041 C C . LEU A 1 131 ? 8.055 -29.281 -3.709 1 96.38 131 LEU A C 1
ATOM 1043 O O . LEU A 1 131 ? 9.031 -28.531 -3.822 1 96.38 131 LEU A O 1
ATOM 1047 N N . ASN A 1 132 ? 8.148 -30.531 -3.277 1 95.5 132 ASN A N 1
ATOM 1048 C CA . ASN A 1 132 ? 9.43 -31.078 -2.844 1 95.5 132 ASN A CA 1
ATOM 1049 C C . ASN A 1 132 ? 10.406 -31.203 -4.008 1 95.5 132 ASN A C 1
ATOM 1051 O O . ASN A 1 132 ? 11.594 -30.906 -3.863 1 95.5 132 ASN A O 1
ATOM 1055 N N . ARG A 1 133 ? 9.891 -31.609 -5.082 1 95.38 133 ARG A N 1
ATOM 1056 C CA . ARG A 1 133 ? 10.727 -31.75 -6.27 1 95.38 133 ARG A CA 1
ATOM 1057 C C . ARG A 1 133 ? 11.297 -30.391 -6.691 1 95.38 133 ARG A C 1
ATOM 1059 O O . ARG A 1 133 ? 12.492 -30.281 -6.969 1 95.38 133 ARG A O 1
ATOM 1066 N N . GLU A 1 134 ? 10.398 -29.375 -6.727 1 94.81 134 GLU A N 1
ATOM 1067 C CA . GLU A 1 134 ? 10.844 -28.047 -7.156 1 94.81 134 GLU A CA 1
ATOM 1068 C C . GLU A 1 134 ? 11.805 -27.422 -6.141 1 94.81 134 GLU A C 1
ATOM 1070 O O . GLU A 1 134 ? 12.727 -26.703 -6.516 1 94.81 134 GLU A O 1
ATOM 1075 N N . TYR A 1 135 ? 11.602 -27.734 -4.902 1 95.12 135 TYR A N 1
ATOM 1076 C CA . TYR A 1 135 ? 12.5 -27.266 -3.85 1 95.12 135 TYR A CA 1
ATOM 1077 C C . TYR A 1 135 ? 13.898 -27.844 -4.023 1 95.12 135 TYR A C 1
ATOM 1079 O O . TYR A 1 135 ? 14.891 -27.109 -3.934 1 95.12 135 TYR A O 1
ATOM 1087 N N . GLU A 1 136 ? 13.977 -29.078 -4.32 1 93.44 136 GLU A N 1
ATOM 1088 C CA . GLU A 1 136 ? 15.266 -29.75 -4.523 1 93.44 136 GLU A CA 1
ATOM 1089 C C . GLU A 1 136 ? 15.969 -29.203 -5.766 1 93.44 136 GLU A C 1
ATOM 1091 O O . GLU A 1 136 ? 17.188 -29.031 -5.766 1 93.44 136 GLU A O 1
ATOM 1096 N N . ARG A 1 137 ? 15.156 -29.031 -6.75 1 93.25 137 ARG A N 1
ATOM 1097 C CA . ARG A 1 137 ? 15.703 -28.438 -7.969 1 93.25 137 ARG A CA 1
ATOM 1098 C C . ARG A 1 137 ? 16.344 -27.094 -7.684 1 93.25 137 ARG A C 1
ATOM 1100 O O . ARG A 1 137 ? 17.469 -26.828 -8.117 1 93.25 137 ARG A O 1
ATOM 1107 N N . ALA A 1 138 ? 15.641 -26.25 -7.027 1 92.31 138 ALA A N 1
ATOM 1108 C CA . ALA A 1 138 ? 16.141 -24.906 -6.711 1 92.31 138 ALA A CA 1
ATOM 1109 C C . ALA A 1 138 ? 17.375 -24.984 -5.809 1 92.31 138 ALA A C 1
ATOM 1111 O O . ALA A 1 138 ? 18.297 -24.188 -5.953 1 92.31 138 ALA A O 1
ATOM 1112 N N . ARG A 1 139 ? 17.391 -25.906 -4.887 1 90.81 139 ARG A N 1
ATOM 1113 C CA . ARG A 1 139 ? 18.5 -26.109 -3.967 1 90.81 139 ARG A CA 1
ATOM 1114 C C . ARG A 1 139 ? 19.766 -26.531 -4.719 1 90.81 139 ARG A C 1
ATOM 1116 O O . ARG A 1 139 ? 20.859 -26.047 -4.414 1 90.81 139 ARG A O 1
ATOM 1123 N N . ASN A 1 140 ? 19.578 -27.297 -5.668 1 90.88 140 ASN A N 1
ATOM 1124 C CA . ASN A 1 140 ? 20.719 -27.781 -6.457 1 90.88 140 ASN A CA 1
ATOM 1125 C C . ASN A 1 140 ? 21.312 -26.656 -7.305 1 90.88 140 ASN A C 1
ATOM 1127 O O . ASN A 1 140 ? 22.531 -26.594 -7.504 1 90.88 140 ASN A O 1
ATOM 1131 N N . ILE A 1 141 ? 20.438 -25.781 -7.801 1 85.81 141 ILE A N 1
ATOM 1132 C CA . ILE A 1 141 ? 20.891 -24.656 -8.594 1 85.81 141 ILE A CA 1
ATOM 1133 C C . ILE A 1 141 ? 21.688 -23.688 -7.707 1 85.81 141 ILE A C 1
ATOM 1135 O O . ILE A 1 141 ? 22.734 -23.188 -8.117 1 85.81 141 ILE A O 1
ATOM 1139 N N . GLU A 1 142 ? 21.234 -23.531 -6.473 1 82.75 142 GLU A N 1
ATOM 1140 C CA . GLU A 1 142 ? 21.906 -22.641 -5.527 1 82.75 142 GLU A CA 1
ATOM 1141 C C . GLU A 1 142 ? 23.266 -23.172 -5.117 1 82.75 142 GLU A C 1
ATOM 1143 O O . GLU A 1 142 ? 24.234 -22.422 -5.004 1 82.75 142 GLU A O 1
ATOM 1148 N N . THR A 1 143 ? 23.312 -24.484 -4.883 1 84.38 143 THR A N 1
ATOM 1149 C CA . THR A 1 143 ? 24.562 -25.109 -4.469 1 84.38 143 THR A CA 1
ATOM 1150 C C . THR A 1 143 ? 25.594 -25.062 -5.594 1 84.38 143 THR A C 1
ATOM 1152 O O . THR A 1 143 ? 26.781 -24.922 -5.336 1 84.38 143 THR A O 1
ATOM 1155 N N . LYS A 1 144 ? 25.328 -25.094 -6.668 1 80.5 144 LYS A N 1
ATOM 1156 C CA . LYS A 1 144 ? 26.266 -25 -7.785 1 80.5 144 LYS A CA 1
ATOM 1157 C C . LYS A 1 144 ? 26.766 -23.578 -7.973 1 80.5 144 LYS A C 1
ATOM 1159 O O . LYS A 1 144 ? 27.938 -23.375 -8.297 1 80.5 144 LYS A O 1
ATOM 1164 N N . GLU A 1 145 ? 25.922 -22.609 -7.703 1 72.12 145 GLU A N 1
ATOM 1165 C CA . GLU A 1 145 ? 26.312 -21.203 -7.859 1 72.12 145 GLU A CA 1
ATOM 1166 C C . GLU A 1 145 ? 27.281 -20.781 -6.758 1 72.12 145 GLU A C 1
ATOM 1168 O O . GLU A 1 145 ? 28.125 -19.891 -6.973 1 72.12 145 GLU A O 1
ATOM 1173 N N . GLN A 1 146 ? 27.109 -21.359 -5.547 1 69 146 GLN A N 1
ATOM 1174 C CA . GLN A 1 146 ? 28.031 -21.047 -4.453 1 69 146 GLN A CA 1
ATOM 1175 C C . GLN A 1 146 ? 29.391 -21.688 -4.676 1 69 146 GLN A C 1
ATOM 1177 O O . GLN A 1 146 ? 30.391 -21.25 -4.098 1 69 146 GLN A O 1
ATOM 1182 N N . ARG A 1 147 ? 29.516 -22.766 -5.469 1 68.31 147 ARG A N 1
ATOM 1183 C CA . ARG A 1 147 ? 30.766 -23.453 -5.727 1 68.31 147 ARG A CA 1
ATOM 1184 C C . ARG A 1 147 ? 31.531 -22.797 -6.879 1 68.31 147 ARG A C 1
ATOM 1186 O O . ARG A 1 147 ? 32.688 -23.109 -7.117 1 68.31 147 ARG A O 1
ATOM 1193 N N . ARG A 1 148 ? 30.766 -21.891 -7.59 1 56.34 148 ARG A N 1
ATOM 1194 C CA . ARG A 1 148 ? 31.484 -21.172 -8.633 1 56.34 148 ARG A CA 1
ATOM 1195 C C . ARG A 1 148 ? 32.062 -19.875 -8.094 1 56.34 148 ARG A C 1
ATOM 1197 O O . ARG A 1 148 ? 31.438 -19.172 -7.301 1 56.34 148 ARG A O 1
ATOM 1204 N N . MET B 1 1 ? 9.234 36.25 18.359 1 50.94 1 MET B N 1
ATOM 1205 C CA . MET B 1 1 ? 7.805 36.062 18.594 1 50.94 1 MET B CA 1
ATOM 1206 C C . MET B 1 1 ? 7.461 34.562 18.609 1 50.94 1 MET B C 1
ATOM 1208 O O . MET B 1 1 ? 7.789 33.844 17.656 1 50.94 1 MET B O 1
ATOM 1212 N N . SER B 1 2 ? 7.203 33.875 19.828 1 74.38 2 SER B N 1
ATOM 1213 C CA . SER B 1 2 ? 7.141 32.438 20.078 1 74.38 2 SER B CA 1
ATOM 1214 C C . SER B 1 2 ? 5.871 31.844 19.5 1 74.38 2 SER B C 1
ATOM 1216 O O . SER B 1 2 ? 4.789 32.406 19.609 1 74.38 2 SER B O 1
ATOM 1218 N N . CYS B 1 3 ? 5.938 31.109 18.484 1 91 3 CYS B N 1
ATOM 1219 C CA . CYS B 1 3 ? 4.766 30.516 17.859 1 91 3 CYS B CA 1
ATOM 1220 C C . CYS B 1 3 ? 4.547 29.094 18.344 1 91 3 CYS B C 1
ATOM 1222 O O . CYS B 1 3 ? 5.5 28.406 18.719 1 91 3 CYS B O 1
ATOM 1224 N N . ILE B 1 4 ? 3.289 28.703 18.359 1 95.94 4 ILE B N 1
ATOM 1225 C CA . ILE B 1 4 ? 2.854 27.438 18.922 1 95.94 4 ILE B CA 1
ATOM 1226 C C . ILE B 1 4 ? 3.451 26.281 18.109 1 95.94 4 ILE B C 1
ATOM 1228 O O . ILE B 1 4 ? 3.877 25.281 18.656 1 95.94 4 ILE B O 1
ATOM 1232 N N . VAL B 1 5 ? 3.436 26.438 16.781 1 97.44 5 VAL B N 1
ATOM 1233 C CA . VAL B 1 5 ? 4.027 25.5 15.844 1 97.44 5 VAL B CA 1
ATOM 1234 C C . VAL B 1 5 ? 5.203 26.156 15.125 1 97.44 5 VAL B C 1
ATOM 1236 O O . VAL B 1 5 ? 5.078 27.266 14.602 1 97.44 5 VAL B O 1
ATOM 1239 N N . THR B 1 6 ? 6.344 25.453 15.117 1 97.06 6 THR B N 1
ATOM 1240 C CA . THR B 1 6 ? 7.539 26.078 14.57 1 97.06 6 THR B CA 1
ATOM 1241 C C . THR B 1 6 ? 7.934 25.438 13.242 1 97.06 6 THR B C 1
ATOM 1243 O O . THR B 1 6 ? 8.727 25.984 12.484 1 97.06 6 THR B O 1
ATOM 1246 N N . ARG B 1 7 ? 7.434 24.25 12.992 1 97.69 7 ARG B N 1
ATOM 1247 C CA . ARG B 1 7 ? 7.703 23.516 11.766 1 97.69 7 ARG B CA 1
ATOM 1248 C C . ARG B 1 7 ? 6.59 22.516 11.461 1 97.69 7 ARG B C 1
ATOM 1250 O O . ARG B 1 7 ? 5.988 21.953 12.375 1 97.69 7 ARG B O 1
ATOM 1257 N N . ILE B 1 8 ? 6.309 22.391 10.219 1 98.25 8 ILE B N 1
ATOM 1258 C CA . ILE B 1 8 ? 5.363 21.375 9.773 1 98.25 8 ILE B CA 1
ATOM 1259 C C . ILE B 1 8 ? 5.832 20.766 8.453 1 98.25 8 ILE B C 1
ATOM 1261 O O . ILE B 1 8 ? 6.363 21.469 7.598 1 98.25 8 ILE B O 1
ATOM 1265 N N . SER B 1 9 ? 5.699 19.5 8.336 1 98.38 9 SER B N 1
ATOM 1266 C CA . SER B 1 9 ? 6.055 18.828 7.094 1 98.38 9 SER B CA 1
ATOM 1267 C C . SER B 1 9 ? 5.059 17.719 6.758 1 98.38 9 SER B C 1
ATOM 1269 O O . SER B 1 9 ? 4.375 17.203 7.645 1 98.38 9 SER B O 1
ATOM 1271 N N . ALA B 1 10 ? 4.898 17.484 5.512 1 98.5 10 ALA B N 1
ATOM 1272 C CA . ALA B 1 10 ? 4.121 16.359 4.988 1 98.5 10 ALA B CA 1
ATOM 1273 C C . ALA B 1 10 ? 4.938 15.547 3.99 1 98.5 10 ALA B C 1
ATOM 1275 O O . ALA B 1 10 ? 5.672 16.109 3.176 1 98.5 10 ALA B O 1
ATOM 1276 N N . ARG B 1 11 ? 4.812 14.242 4.113 1 98.06 11 ARG B N 1
ATOM 1277 C CA . ARG B 1 11 ? 5.559 13.398 3.186 1 98.06 11 ARG B CA 1
ATOM 1278 C C . ARG B 1 11 ? 4.777 12.133 2.844 1 98.06 11 ARG B C 1
ATOM 1280 O O . ARG B 1 11 ? 3.934 11.688 3.627 1 98.06 11 ARG B O 1
ATOM 1287 N N . ALA B 1 12 ? 5.066 11.578 1.731 1 97.62 12 ALA B N 1
ATOM 1288 C CA . ALA B 1 12 ? 4.496 10.305 1.281 1 97.62 12 ALA B CA 1
ATOM 1289 C C . ALA B 1 12 ? 5.449 9.586 0.335 1 97.62 12 ALA B C 1
ATOM 1291 O O . ALA B 1 12 ? 6.262 10.219 -0.343 1 97.62 12 ALA B O 1
ATOM 1292 N N . TYR B 1 13 ? 5.336 8.367 0.358 1 94.31 13 TYR B N 1
ATOM 1293 C CA . TYR B 1 13 ? 6.164 7.559 -0.531 1 94.31 13 TYR B CA 1
ATOM 1294 C C . TYR B 1 13 ? 5.434 7.262 -1.835 1 94.31 13 TYR B C 1
ATOM 1296 O O . TYR B 1 13 ? 4.23 6.98 -1.83 1 94.31 13 TYR B O 1
ATOM 1304 N N . CYS B 1 14 ? 6.172 7.32 -2.877 1 95.31 14 CYS B N 1
ATOM 1305 C CA . CYS B 1 14 ? 5.703 6.926 -4.199 1 95.31 14 CYS B CA 1
ATOM 1306 C C . CYS B 1 14 ? 6.371 5.633 -4.652 1 95.31 14 CYS B C 1
ATOM 1308 O O . CYS B 1 14 ? 7.578 5.605 -4.891 1 95.31 14 CYS B O 1
ATOM 1310 N N . HIS B 1 15 ? 5.59 4.664 -4.762 1 91 15 HIS B N 1
ATOM 1311 C CA . HIS B 1 15 ? 6.109 3.35 -5.109 1 91 15 HIS B CA 1
ATOM 1312 C C . HIS B 1 15 ? 6.199 3.176 -6.621 1 91 15 HIS B C 1
ATOM 1314 O O . HIS B 1 15 ? 5.73 4.027 -7.379 1 91 15 HIS B O 1
ATOM 1320 N N . ALA B 1 16 ? 6.699 2.096 -7.102 1 89.62 16 ALA B N 1
ATOM 1321 C CA . ALA B 1 16 ? 7.043 1.849 -8.5 1 89.62 16 ALA B CA 1
ATOM 1322 C C . ALA B 1 16 ? 5.793 1.807 -9.375 1 89.62 16 ALA B C 1
ATOM 1324 O O . ALA B 1 16 ? 5.824 2.232 -10.531 1 89.62 16 ALA B O 1
ATOM 1325 N N . THR B 1 17 ? 4.598 1.347 -8.828 1 92.31 17 THR B N 1
ATOM 1326 C CA . THR B 1 17 ? 3.387 1.207 -9.633 1 92.31 17 THR B CA 1
ATOM 1327 C C . THR B 1 17 ? 2.555 2.486 -9.578 1 92.31 17 THR B C 1
ATOM 1329 O O . THR B 1 17 ? 1.544 2.602 -10.273 1 92.31 17 THR B O 1
ATOM 1332 N N . GLU B 1 18 ? 3.035 3.488 -8.891 1 94.25 18 GLU B N 1
ATOM 1333 C CA . GLU B 1 18 ? 2.242 4.695 -8.672 1 94.25 18 GLU B CA 1
ATOM 1334 C C . GLU B 1 18 ? 2.639 5.797 -9.656 1 94.25 18 GLU B C 1
ATOM 1336 O O . GLU B 1 18 ? 3.754 5.793 -10.18 1 94.25 18 GLU B O 1
ATOM 1341 N N . ASP B 1 19 ? 1.67 6.691 -9.922 1 94.5 19 ASP B N 1
ATOM 1342 C CA . ASP B 1 19 ? 1.944 7.98 -10.547 1 94.5 19 ASP B CA 1
ATOM 1343 C C . ASP B 1 19 ? 2.33 9.031 -9.508 1 94.5 19 ASP B C 1
ATOM 1345 O O . ASP B 1 19 ? 1.488 9.477 -8.727 1 94.5 19 ASP B O 1
ATOM 1349 N N . CYS B 1 20 ? 3.541 9.461 -9.578 1 95.94 20 CYS B N 1
ATOM 1350 C CA . CYS B 1 20 ? 4.055 10.336 -8.531 1 95.94 20 CYS B CA 1
ATOM 1351 C C . CYS B 1 20 ? 3.373 11.695 -8.578 1 95.94 20 CYS B C 1
ATOM 1353 O O . CYS B 1 20 ? 3.326 12.406 -7.57 1 95.94 20 CYS B O 1
ATOM 1355 N N . ASN B 1 21 ? 2.834 12.078 -9.711 1 96.56 21 ASN B N 1
ATOM 1356 C CA . ASN B 1 21 ? 2.07 13.32 -9.766 1 96.56 21 ASN B CA 1
ATOM 1357 C C . ASN B 1 21 ? 0.8 13.234 -8.922 1 96.56 21 ASN B C 1
ATOM 1359 O O . ASN B 1 21 ? 0.393 14.219 -8.305 1 96.56 21 ASN B O 1
ATOM 1363 N N . LYS B 1 22 ? 0.189 12.062 -8.945 1 96.25 22 LYS B N 1
ATOM 1364 C CA . LYS B 1 22 ? -1.001 11.852 -8.125 1 96.25 22 LYS B CA 1
ATOM 1365 C C . LYS B 1 22 ? -0.653 11.844 -6.637 1 96.25 22 LYS B C 1
ATOM 1367 O O . LYS B 1 22 ? -1.398 12.383 -5.816 1 96.25 22 LYS B O 1
ATOM 1372 N N . VAL B 1 23 ? 0.515 11.266 -6.32 1 97.31 23 VAL B N 1
ATOM 1373 C CA . VAL B 1 23 ? 0.981 11.25 -4.938 1 97.31 23 VAL B CA 1
ATOM 1374 C C . VAL B 1 23 ? 1.291 12.672 -4.48 1 97.31 23 VAL B C 1
ATOM 1376 O O . VAL B 1 23 ? 0.946 13.062 -3.363 1 97.31 23 VAL B O 1
ATOM 1379 N N . ALA B 1 24 ? 1.904 13.445 -5.383 1 97.75 24 ALA B N 1
ATOM 1380 C CA . ALA B 1 24 ? 2.188 14.852 -5.09 1 97.75 24 ALA B CA 1
ATOM 1381 C C . ALA B 1 24 ? 0.902 15.617 -4.801 1 97.75 24 ALA B C 1
ATOM 1383 O O . ALA B 1 24 ? 0.863 16.453 -3.895 1 97.75 24 ALA B O 1
ATOM 1384 N N . ARG B 1 25 ? -0.066 15.328 -5.566 1 96.81 25 ARG B N 1
ATOM 1385 C CA . ARG B 1 25 ? -1.358 15.969 -5.348 1 96.81 25 ARG B CA 1
ATOM 1386 C C . ARG B 1 25 ? -1.912 15.625 -3.967 1 96.81 25 ARG B C 1
ATOM 1388 O O . ARG B 1 25 ? -2.441 16.5 -3.27 1 96.81 25 ARG B O 1
ATOM 1395 N N . ALA B 1 26 ? -1.793 14.312 -3.596 1 97.31 26 ALA B N 1
ATOM 1396 C CA . ALA B 1 26 ? -2.238 13.898 -2.268 1 97.31 26 ALA B CA 1
ATOM 1397 C C . ALA B 1 26 ? -1.519 14.688 -1.177 1 97.31 26 ALA B C 1
ATOM 1399 O O . ALA B 1 26 ? -2.146 15.156 -0.226 1 97.31 26 ALA B O 1
ATOM 1400 N N . VAL B 1 27 ? -0.224 14.891 -1.33 1 98.06 27 VAL B N 1
ATOM 1401 C CA . VAL B 1 27 ? 0.57 15.641 -0.364 1 98.06 27 VAL B CA 1
ATOM 1402 C C . VAL B 1 27 ? 0.122 17.094 -0.351 1 98.06 27 VAL B C 1
ATOM 1404 O O . VAL B 1 27 ? -0.04 17.703 0.716 1 98.06 27 VAL B O 1
ATOM 1407 N N . SER B 1 28 ? -0.158 17.656 -1.492 1 97.19 28 SER B N 1
ATOM 1408 C CA . SER B 1 28 ? -0.533 19.062 -1.633 1 97.19 28 SER B CA 1
ATOM 1409 C C . SER B 1 28 ? -1.89 19.328 -0.993 1 97.19 28 SER B C 1
ATOM 1411 O O . SER B 1 28 ? -2.131 20.438 -0.483 1 97.19 28 SER B O 1
ATOM 1413 N N . VAL B 1 29 ? -2.721 18.359 -1.062 1 96.06 29 VAL B N 1
ATOM 1414 C CA . VAL B 1 29 ? -4.031 18.5 -0.432 1 96.06 29 VAL B CA 1
ATOM 1415 C C . VAL B 1 29 ? -3.865 18.609 1.082 1 96.06 29 VAL B C 1
ATOM 1417 O O . VAL B 1 29 ? -4.547 19.406 1.731 1 96.06 29 VAL B O 1
ATOM 1420 N N . VAL B 1 30 ? -2.967 17.828 1.605 1 96.5 30 VAL B N 1
ATOM 1421 C CA . VAL B 1 30 ? -2.721 17.812 3.043 1 96.5 30 VAL B CA 1
ATOM 1422 C C . VAL B 1 30 ? -1.941 19.062 3.445 1 96.5 30 VAL B C 1
ATOM 1424 O O . VAL B 1 30 ? -2.277 19.719 4.434 1 96.5 30 VAL B O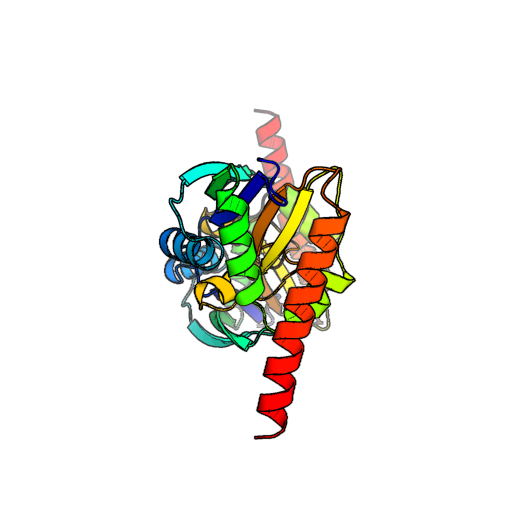 1
ATOM 1427 N N . MET B 1 31 ? -0.916 19.328 2.635 1 95.06 31 MET B N 1
ATOM 1428 C CA . MET B 1 31 ? -0.005 20.438 2.924 1 95.06 31 MET B CA 1
ATOM 1429 C C . MET B 1 31 ? 0.375 21.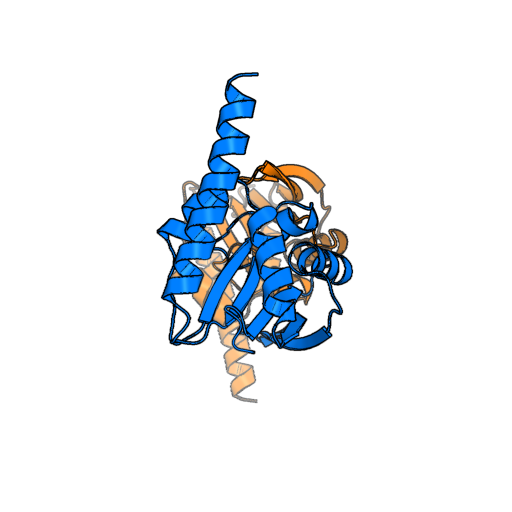188 1.646 1 95.06 31 MET B C 1
ATOM 1431 O O . MET B 1 31 ? 1.367 20.844 0.998 1 95.06 31 MET B O 1
ATOM 1435 N N . PRO B 1 32 ? -0.416 22.234 1.382 1 92 32 PRO B N 1
ATOM 1436 C CA . PRO B 1 32 ? -0.103 23 0.175 1 92 32 PRO B CA 1
ATOM 1437 C C . PRO B 1 32 ? 1.293 23.609 0.214 1 92 32 PRO B C 1
ATOM 1439 O O . PRO B 1 32 ? 1.757 24.031 1.277 1 92 32 PRO B O 1
ATOM 1442 N N . GLY B 1 33 ? 1.974 23.672 -0.824 1 91.12 33 GLY B N 1
ATOM 1443 C CA . GLY B 1 33 ? 3.314 24.219 -0.946 1 91.12 33 GLY B CA 1
ATOM 1444 C C . GLY B 1 33 ? 4.18 23.453 -1.938 1 91.12 33 GLY B C 1
ATOM 1445 O O . GLY B 1 33 ? 3.697 22.562 -2.635 1 91.12 33 GLY B O 1
ATOM 1446 N N . PRO B 1 34 ? 5.406 23.875 -1.998 1 95.19 34 PRO B N 1
ATOM 1447 C CA . PRO B 1 34 ? 6.324 23.188 -2.912 1 95.19 34 PRO B CA 1
ATOM 1448 C C . PRO B 1 34 ? 6.617 21.75 -2.484 1 95.19 34 PRO B C 1
ATOM 1450 O O . PRO B 1 34 ? 6.738 21.469 -1.288 1 95.19 34 PRO B O 1
ATOM 1453 N N . ILE B 1 35 ? 6.664 20.859 -3.467 1 97.19 35 ILE B N 1
ATOM 1454 C CA . ILE B 1 35 ? 6.93 19.453 -3.191 1 97.19 35 ILE B CA 1
ATOM 1455 C C . ILE B 1 35 ? 8.336 19.094 -3.67 1 97.19 35 ILE B C 1
ATOM 1457 O O . ILE B 1 35 ? 8.711 19.406 -4.801 1 97.19 35 ILE B O 1
ATOM 1461 N N . SER B 1 36 ? 9.094 18.547 -2.779 1 97.25 36 SER B N 1
ATOM 1462 C CA . SER B 1 36 ? 10.406 18 -3.119 1 97.25 36 SER B CA 1
ATOM 1463 C C . SER B 1 36 ? 10.344 16.5 -3.311 1 97.25 36 SER B C 1
ATOM 1465 O O . SER B 1 36 ? 9.531 15.812 -2.676 1 97.25 36 SER B O 1
ATOM 1467 N N . THR B 1 37 ? 11.203 15.992 -4.172 1 96.38 37 THR B N 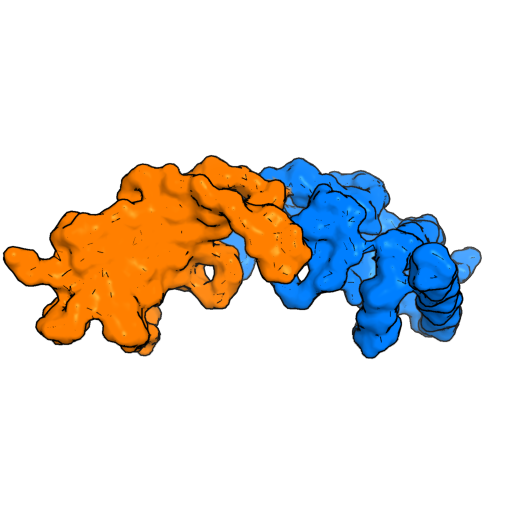1
ATOM 1468 C CA . THR B 1 37 ? 11.25 14.562 -4.434 1 96.38 37 THR B CA 1
ATOM 1469 C C . THR B 1 37 ? 12.656 14.016 -4.215 1 96.38 37 THR B C 1
ATOM 1471 O O . THR B 1 37 ? 13.633 14.586 -4.719 1 96.38 37 THR B O 1
ATOM 1474 N N . GLU B 1 38 ? 12.742 12.969 -3.418 1 95.69 38 GLU B N 1
ATOM 1475 C CA . GLU B 1 38 ? 14 12.281 -3.182 1 95.69 38 GLU B CA 1
ATOM 1476 C C . GLU B 1 38 ? 13.867 10.781 -3.424 1 95.69 38 GLU B C 1
ATOM 1478 O O . GLU B 1 38 ? 12.867 10.172 -3.037 1 95.69 38 GLU B O 1
ATOM 1483 N N . THR B 1 39 ? 14.828 10.18 -4.113 1 93.31 39 THR B N 1
ATOM 1484 C CA . THR B 1 39 ? 14.828 8.734 -4.328 1 93.31 39 THR B CA 1
ATOM 1485 C C . THR B 1 39 ? 15.539 8.016 -3.182 1 93.31 39 THR B C 1
ATOM 1487 O O . THR B 1 39 ? 16.609 8.445 -2.748 1 93.31 39 THR B O 1
ATOM 1490 N N . MET B 1 40 ? 14.82 7.004 -2.67 1 88.69 40 MET B N 1
ATOM 1491 C CA . MET B 1 40 ? 15.375 6.227 -1.565 1 88.69 40 MET B CA 1
ATOM 1492 C C . MET B 1 40 ? 15.273 4.73 -1.844 1 88.69 40 MET B C 1
ATOM 1494 O O . MET B 1 40 ? 14.57 4.316 -2.768 1 88.69 40 MET B O 1
ATOM 1498 N N . ARG B 1 41 ? 16.156 4.008 -1.186 1 84.44 41 ARG B N 1
ATOM 1499 C CA . ARG B 1 41 ? 16.016 2.559 -1.245 1 84.44 41 ARG B CA 1
ATOM 1500 C C . ARG B 1 41 ? 15.133 2.047 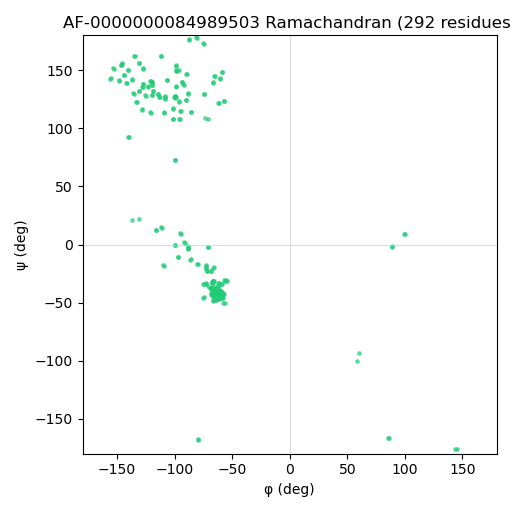-0.113 1 84.44 41 ARG B C 1
ATOM 1502 O O . ARG B 1 41 ? 15.305 2.439 1.043 1 84.44 41 ARG B O 1
ATOM 1509 N N . GLY B 1 42 ? 14.078 1.312 -0.521 1 74.31 42 GLY B N 1
ATOM 1510 C CA . GLY B 1 42 ? 13.148 0.784 0.469 1 74.31 42 GLY B CA 1
ATOM 1511 C C . GLY B 1 42 ? 13.703 -0.407 1.228 1 74.31 42 GLY B C 1
ATOM 1512 O O . GLY B 1 42 ? 14.844 -0.816 1.007 1 74.31 42 GLY B O 1
ATOM 1513 N N . TYR B 1 43 ? 12.969 -0.854 2.23 1 68.56 43 TYR B N 1
ATOM 1514 C CA . TYR B 1 43 ? 13.344 -1.97 3.092 1 68.56 43 TYR B CA 1
ATOM 1515 C C . TYR B 1 43 ? 13.586 -3.232 2.273 1 68.56 43 TYR B C 1
ATOM 1517 O O . TYR B 1 43 ? 14.469 -4.031 2.598 1 68.56 43 TYR B O 1
ATOM 1525 N N . HIS B 1 44 ? 12.875 -3.363 1.162 1 68.56 44 HIS B N 1
ATOM 1526 C CA . HIS B 1 44 ? 12.945 -4.574 0.352 1 68.56 44 HIS B CA 1
ATOM 1527 C C . HIS B 1 44 ? 13.953 -4.422 -0.784 1 68.56 44 HIS B C 1
ATOM 1529 O O . HIS B 1 44 ? 13.977 -5.238 -1.707 1 68.56 44 HIS B O 1
ATOM 1535 N N . GLY B 1 45 ? 14.703 -3.357 -0.727 1 74 45 GLY B N 1
ATOM 1536 C CA . GLY B 1 45 ? 15.742 -3.152 -1.718 1 74 45 GLY B CA 1
ATOM 1537 C C . GLY B 1 45 ? 15.258 -2.414 -2.951 1 74 45 GLY B C 1
ATOM 1538 O O . GLY B 1 45 ? 16.047 -2.1 -3.844 1 74 45 GLY B O 1
ATOM 1539 N N . ASN B 1 46 ? 14 -2.09 -2.988 1 76.69 46 ASN B N 1
ATOM 1540 C CA . ASN B 1 46 ? 13.484 -1.375 -4.152 1 76.69 46 ASN B CA 1
ATOM 1541 C C . ASN B 1 46 ? 13.578 0.137 -3.969 1 76.69 46 ASN B C 1
ATOM 1543 O O . ASN B 1 46 ? 13.523 0.635 -2.842 1 76.69 46 ASN B O 1
ATOM 1547 N N . GLU B 1 47 ? 13.797 0.69 -5.117 1 83.25 47 GLU B N 1
ATOM 1548 C CA . GLU B 1 47 ? 13.828 2.15 -5.09 1 83.25 47 GLU B CA 1
ATOM 1549 C C . GLU B 1 47 ? 12.422 2.729 -4.949 1 83.25 47 GLU B C 1
ATOM 1551 O O . GLU B 1 47 ? 11.492 2.279 -5.621 1 83.25 47 GLU B O 1
ATOM 1556 N N . ILE B 1 48 ? 12.258 3.652 -3.971 1 89.69 48 ILE B N 1
ATOM 1557 C CA . ILE B 1 48 ? 11.008 4.387 -3.812 1 89.69 48 ILE B CA 1
ATOM 1558 C C . ILE B 1 48 ? 11.289 5.887 -3.773 1 89.69 48 ILE B C 1
ATOM 1560 O O . ILE B 1 48 ? 12.422 6.305 -3.541 1 89.69 48 ILE B O 1
ATOM 1564 N N . LYS B 1 49 ? 10.375 6.656 -4.184 1 95.38 49 LYS B N 1
ATOM 1565 C CA . LYS B 1 49 ? 10.508 8.109 -4.125 1 95.38 49 LYS B CA 1
ATOM 1566 C C . LYS B 1 49 ? 9.781 8.68 -2.91 1 95.38 49 LYS B C 1
ATOM 1568 O O . LYS B 1 49 ? 8.68 8.242 -2.578 1 95.38 49 LYS B O 1
ATOM 1573 N N . LEU B 1 50 ? 10.445 9.578 -2.281 1 96.88 50 LEU B N 1
ATOM 1574 C CA . LEU B 1 50 ? 9.844 10.328 -1.188 1 96.88 50 LEU B CA 1
ATOM 1575 C C . LEU B 1 50 ? 9.422 11.719 -1.657 1 96.88 50 LEU B C 1
ATOM 1577 O O . LEU B 1 50 ? 10.25 12.5 -2.125 1 96.88 50 LEU B O 1
ATOM 1581 N N . LEU B 1 51 ? 8.195 11.977 -1.605 1 98 51 LEU B N 1
ATOM 1582 C CA . LEU B 1 51 ? 7.664 13.312 -1.87 1 98 51 LEU B CA 1
ATOM 1583 C C . LEU B 1 51 ? 7.371 14.047 -0.567 1 98 51 LEU B C 1
ATOM 1585 O O . LEU B 1 51 ? 6.672 13.523 0.302 1 98 51 LEU B O 1
ATOM 1589 N N . SER B 1 52 ? 7.898 15.242 -0.466 1 97.94 52 SER B N 1
ATOM 1590 C CA . SER B 1 52 ? 7.73 15.93 0.812 1 97.94 52 SER B CA 1
ATOM 1591 C C . SER B 1 52 ? 7.605 17.438 0.619 1 97.94 52 SER B C 1
ATOM 1593 O O . SER B 1 52 ? 8.039 17.969 -0.403 1 97.94 52 SER B O 1
ATOM 1595 N N . SER B 1 53 ? 6.98 18.047 1.535 1 97.69 53 SER B N 1
ATOM 1596 C CA . SER B 1 53 ? 6.863 19.5 1.686 1 97.69 53 SER B CA 1
ATOM 1597 C C . SER B 1 53 ? 7.047 19.922 3.141 1 97.69 53 SER B C 1
ATOM 1599 O O . SER B 1 53 ? 6.629 19.203 4.055 1 97.69 53 SER B O 1
ATOM 1601 N N . GLU B 1 54 ? 7.719 21.062 3.252 1 97.19 54 GLU B N 1
ATOM 1602 C CA . GLU B 1 54 ? 8 21.531 4.609 1 97.19 54 GLU B CA 1
ATOM 1603 C C . GLU B 1 54 ? 7.938 23.047 4.699 1 97.19 54 GLU B C 1
ATOM 1605 O O . GLU B 1 54 ? 8.297 23.75 3.752 1 97.19 54 GLU B O 1
ATOM 1610 N N . VAL B 1 55 ? 7.5 23.484 5.82 1 96.56 55 VAL B N 1
ATOM 1611 C CA . VAL B 1 55 ? 7.461 24.906 6.137 1 96.56 55 VAL B CA 1
ATOM 1612 C C . VAL B 1 55 ? 7.969 25.125 7.559 1 96.56 55 VAL B C 1
ATOM 1614 O O . VAL B 1 55 ? 7.543 24.453 8.492 1 96.56 55 VAL B O 1
ATOM 1617 N N . GLU B 1 56 ? 8.867 26.031 7.664 1 95.75 56 GLU B N 1
ATOM 1618 C CA . GLU B 1 56 ? 9.406 26.375 8.969 1 95.75 56 GLU B CA 1
ATOM 1619 C C . GLU B 1 56 ? 8.977 27.781 9.391 1 95.75 56 GLU B C 1
ATOM 1621 O O . GLU B 1 56 ? 8.547 28.578 8.555 1 95.75 56 GLU B O 1
ATOM 1626 N N . GLY B 1 57 ? 9.094 28.031 10.672 1 95.19 57 GLY B N 1
ATOM 1627 C CA . GLY B 1 57 ? 8.734 29.328 11.227 1 95.19 57 GLY B CA 1
ATOM 1628 C C . GLY B 1 57 ? 7.266 29.438 11.578 1 95.19 57 GLY B C 1
ATOM 1629 O O . GLY B 1 57 ? 6.547 28.438 11.594 1 95.19 57 GLY B O 1
ATOM 1630 N N . CYS B 1 58 ? 6.809 30.625 11.828 1 93.94 58 CYS B N 1
ATOM 1631 C CA . CYS B 1 58 ? 5.473 30.844 12.367 1 93.94 58 CYS B CA 1
ATOM 1632 C C . CYS B 1 58 ? 4.406 30.578 11.305 1 93.94 58 CYS B C 1
ATOM 1634 O O . CYS B 1 58 ? 3.242 30.344 11.633 1 93.94 58 CYS B O 1
ATOM 1636 N N . GLN B 1 59 ? 4.832 30.562 10.047 1 94.88 59 GLN B N 1
ATOM 1637 C CA . GLN B 1 59 ? 3.885 30.25 8.977 1 94.88 59 GLN B CA 1
ATOM 1638 C C . GLN B 1 59 ? 3.402 28.812 9.07 1 94.88 59 GLN B C 1
ATOM 1640 O O . GLN B 1 59 ? 2.348 28.469 8.531 1 94.88 59 GLN B O 1
ATOM 1645 N N . ALA B 1 60 ? 4.172 28.016 9.773 1 96.75 60 ALA B N 1
ATOM 1646 C CA . ALA B 1 60 ? 3.781 26.625 9.977 1 96.75 60 ALA B CA 1
ATOM 1647 C C . ALA B 1 60 ? 2.461 26.531 10.734 1 96.75 60 ALA B C 1
ATOM 1649 O O . ALA B 1 60 ? 1.678 25.609 10.523 1 96.75 60 ALA B O 1
ATOM 1650 N N . TYR B 1 61 ? 2.285 27.484 11.609 1 96.56 61 TYR B N 1
ATOM 1651 C CA . TYR B 1 61 ? 1.068 27.516 12.414 1 96.56 61 TYR B CA 1
ATOM 1652 C C . TYR B 1 61 ? -0.167 27.641 11.523 1 96.56 61 TYR B C 1
ATOM 1654 O O . TYR B 1 61 ? -1.154 26.922 11.734 1 96.56 61 TYR B O 1
ATOM 1662 N N . ASP B 1 62 ? -0.087 28.516 10.531 1 95.19 62 ASP B N 1
ATOM 1663 C CA . ASP B 1 62 ? -1.227 28.734 9.648 1 95.19 62 ASP B CA 1
ATOM 1664 C C . ASP B 1 62 ? -1.566 27.469 8.859 1 95.19 62 ASP B C 1
ATOM 1666 O O . ASP B 1 62 ? -2.742 27.156 8.672 1 95.19 62 ASP B O 1
ATOM 1670 N N . LEU B 1 63 ? -0.561 26.797 8.43 1 96.12 63 LEU B N 1
ATOM 1671 C CA . LEU B 1 63 ? -0.763 25.562 7.668 1 96.12 63 LEU B CA 1
ATOM 1672 C C . LEU B 1 63 ? -1.366 24.469 8.547 1 96.12 63 LEU B C 1
ATOM 1674 O O . LEU B 1 63 ? -2.262 23.75 8.109 1 96.12 63 LEU B O 1
ATOM 1678 N N . PHE B 1 64 ? -0.889 24.438 9.75 1 97.62 64 PHE B N 1
ATOM 1679 C CA . PHE B 1 64 ? -1.428 23.453 10.688 1 97.62 64 PHE B CA 1
ATOM 1680 C C . PHE B 1 64 ? -2.9 23.734 10.969 1 97.62 64 PHE B C 1
ATOM 1682 O O . PHE B 1 64 ? -3.719 22.812 10.961 1 97.62 64 PHE B O 1
ATOM 1689 N N . LEU B 1 65 ? -3.186 24.984 11.141 1 95.88 65 LEU B N 1
ATOM 1690 C CA . LEU B 1 65 ? -4.57 25.375 11.398 1 95.88 65 LEU B CA 1
ATOM 1691 C C . LEU B 1 65 ? -5.465 24.984 10.219 1 95.88 65 LEU B C 1
ATOM 1693 O O . LEU B 1 65 ? -6.586 24.516 10.414 1 95.88 65 LEU B O 1
ATOM 1697 N N . LYS B 1 66 ? -4.926 25.172 9.023 1 95.5 66 LYS B N 1
ATOM 1698 C CA . LYS B 1 66 ? -5.684 24.828 7.828 1 95.5 66 LYS B CA 1
ATOM 1699 C C . LYS B 1 66 ? -5.988 23.328 7.797 1 95.5 66 LYS B C 1
ATOM 1701 O O . LYS B 1 66 ? -7.094 22.922 7.438 1 95.5 66 LYS B O 1
ATOM 1706 N N . ILE B 1 67 ? -5.035 22.5 8.18 1 97 67 ILE B N 1
ATOM 1707 C CA . ILE B 1 67 ? -5.238 21.062 8.227 1 97 67 ILE B CA 1
ATOM 1708 C C . ILE B 1 67 ? -6.352 20.734 9.219 1 97 67 ILE B C 1
ATOM 1710 O O . ILE B 1 67 ? -7.27 19.969 8.898 1 97 67 ILE B O 1
ATOM 1714 N N . LEU B 1 68 ? -6.312 21.359 10.422 1 96.5 68 LEU B N 1
ATOM 1715 C CA . LEU B 1 68 ? -7.312 21.094 11.445 1 96.5 68 LEU B CA 1
ATOM 1716 C C . LEU B 1 68 ? -8.703 21.484 10.969 1 96.5 68 LEU B C 1
ATOM 1718 O O . LEU B 1 68 ? -9.68 20.766 11.227 1 96.5 68 LEU B O 1
ATOM 1722 N N . LYS B 1 69 ? -8.734 22.531 10.234 1 94.69 69 LYS B N 1
ATOM 1723 C CA . LYS B 1 69 ? -10.023 23.031 9.773 1 94.69 69 LYS B CA 1
ATOM 1724 C C . LYS B 1 69 ? -10.625 22.141 8.695 1 94.69 69 LYS B C 1
ATOM 1726 O O . LYS B 1 69 ? -11.836 22.188 8.453 1 94.69 69 LYS B O 1
ATOM 1731 N N . ASN B 1 70 ? -9.719 21.359 8.07 1 93.94 70 ASN B N 1
ATOM 1732 C CA . ASN B 1 70 ? -10.18 20.469 7.023 1 93.94 70 ASN B CA 1
ATOM 1733 C C . ASN B 1 70 ? -10.617 19.109 7.594 1 93.94 70 ASN B C 1
ATOM 1735 O O . ASN B 1 70 ? -11.117 18.266 6.859 1 93.94 70 ASN B O 1
ATOM 1739 N N . LEU B 1 71 ? -10.477 18.969 8.875 1 95.62 71 LEU B N 1
ATOM 1740 C CA . LEU B 1 71 ? -10.93 17.734 9.523 1 95.62 71 LEU B CA 1
ATOM 1741 C C . LEU B 1 71 ? -12.359 17.891 10.031 1 95.62 71 LEU B C 1
ATOM 1743 O O . LEU B 1 71 ? -12.727 18.953 10.555 1 95.62 71 LEU B O 1
ATOM 1747 N N . ASP B 1 72 ? -13.117 16.859 9.82 1 93.62 72 ASP B N 1
ATOM 1748 C CA . ASP B 1 72 ? -14.453 16.906 10.406 1 93.62 72 ASP B CA 1
ATOM 1749 C C . ASP B 1 72 ? -14.406 16.516 11.883 1 93.62 72 ASP B C 1
ATOM 1751 O O . ASP B 1 72 ? -13.344 16.219 12.422 1 93.62 72 ASP B O 1
ATOM 1755 N N . TYR B 1 73 ? -15.547 16.562 12.461 1 94.44 73 TYR B N 1
ATOM 1756 C CA . TYR B 1 73 ? -15.656 16.375 13.906 1 94.44 73 TYR B CA 1
ATOM 1757 C C . TYR B 1 73 ? -15.148 14.992 14.305 1 94.44 73 TYR B C 1
ATOM 1759 O O . TYR B 1 73 ? -14.477 14.844 15.328 1 94.44 73 TYR B O 1
ATOM 1767 N N . ILE B 1 74 ? -15.422 14.039 13.539 1 94.94 74 ILE B N 1
ATOM 1768 C CA . ILE B 1 74 ? -15.039 12.664 13.852 1 94.94 74 ILE B CA 1
ATOM 1769 C C . ILE B 1 74 ? -13.516 12.531 13.812 1 94.94 74 ILE B C 1
ATOM 1771 O O . ILE B 1 74 ? -12.906 12.016 14.75 1 94.94 74 ILE B O 1
ATOM 1775 N N . GLU B 1 75 ? -12.906 13.039 12.742 1 95.88 75 GLU B N 1
ATOM 1776 C CA . GLU B 1 75 ? -11.453 12.961 12.586 1 95.88 75 GLU B CA 1
ATOM 1777 C C . GLU B 1 75 ? -10.742 13.75 13.68 1 95.88 75 GLU B C 1
ATOM 1779 O O . GLU B 1 75 ? -9.727 13.305 14.211 1 95.88 75 GLU B O 1
ATOM 1784 N N . LEU B 1 76 ? -11.266 14.906 14.016 1 96.25 76 LEU B N 1
ATOM 1785 C CA . LEU B 1 76 ? -10.664 15.727 15.055 1 96.25 76 LEU B CA 1
ATOM 1786 C C . LEU B 1 76 ? -10.766 15.031 16.406 1 96.25 76 LEU B C 1
ATOM 1788 O O . LEU B 1 76 ? -9.836 15.125 17.234 1 96.25 76 LEU B O 1
ATOM 1792 N N . SER B 1 77 ? -11.891 14.398 16.641 1 96.19 77 SER B N 1
ATOM 1793 C CA . SER B 1 77 ? -12.055 13.641 17.875 1 96.19 77 SER B CA 1
ATOM 1794 C C . SER B 1 77 ? -11.023 12.523 17.969 1 96.19 77 SER B C 1
ATOM 1796 O O . SER B 1 77 ? -10.43 12.312 19.031 1 96.19 77 SER B O 1
ATOM 1798 N N . ILE B 1 78 ? -10.836 11.859 16.891 1 96.25 78 ILE B N 1
ATOM 1799 C CA . ILE B 1 78 ? -9.852 10.781 16.844 1 96.25 78 ILE B CA 1
ATOM 1800 C C . ILE B 1 78 ? -8.461 11.352 17.156 1 96.25 78 ILE B C 1
ATOM 1802 O O . ILE B 1 78 ? -7.727 10.789 17.969 1 96.25 78 ILE B O 1
ATOM 1806 N N . PHE B 1 79 ? -8.148 12.422 16.562 1 96.69 79 PHE B N 1
ATOM 1807 C CA . PHE B 1 79 ? -6.836 13.039 16.734 1 96.69 79 PHE B CA 1
ATOM 1808 C C . PHE B 1 79 ? -6.633 13.484 18.172 1 96.69 79 PHE B C 1
ATOM 1810 O O . PHE B 1 79 ? -5.617 13.164 18.797 1 96.69 79 PHE B O 1
ATOM 1817 N N . LYS B 1 80 ? -7.613 14.156 18.688 1 95.25 80 LYS B N 1
ATOM 1818 C CA . LYS B 1 80 ? -7.543 14.68 20.047 1 95.25 80 LYS B CA 1
ATOM 1819 C C . LYS B 1 80 ? -7.355 13.547 21.047 1 95.25 80 LYS B C 1
ATOM 1821 O O . LYS B 1 80 ? -6.535 13.648 21.969 1 95.25 80 LYS B O 1
ATOM 1826 N N . ASN B 1 81 ? -8.031 12.477 20.844 1 95.06 81 ASN B N 1
ATOM 1827 C CA . ASN B 1 81 ? -8.031 11.383 21.812 1 95.06 81 ASN B CA 1
ATOM 1828 C C . ASN B 1 81 ? -6.777 10.523 21.672 1 95.06 81 ASN B C 1
ATOM 1830 O O . ASN B 1 81 ? -6.434 9.766 22.578 1 95.06 81 ASN B O 1
ATOM 1834 N N . SER B 1 82 ? -6.078 10.633 20.547 1 94.88 82 SER B N 1
ATOM 1835 C CA . SER B 1 82 ? -4.887 9.828 20.328 1 94.88 82 SER B CA 1
ATOM 1836 C C . SER B 1 82 ? -3.625 10.68 20.344 1 94.88 82 SER B C 1
ATOM 1838 O O . SER B 1 82 ? -2.549 10.227 19.953 1 94.88 82 SER B O 1
ATOM 1840 N N . LEU B 1 83 ? -3.729 11.867 20.812 1 94.81 83 LEU B N 1
ATOM 1841 C CA . LEU B 1 83 ? -2.623 12.82 20.781 1 94.81 83 LEU B CA 1
ATOM 1842 C C . LEU B 1 83 ? -1.433 12.305 21.578 1 94.81 83 LEU B C 1
ATOM 1844 O O . LEU B 1 83 ? -1.577 11.945 22.75 1 94.81 83 LEU B O 1
ATOM 1848 N N . ASN B 1 84 ? -0.367 12.188 20.922 1 94.69 84 ASN B N 1
ATOM 1849 C CA . ASN B 1 84 ? 0.919 11.852 21.531 1 94.69 84 ASN B CA 1
ATOM 1850 C C . ASN B 1 84 ? 2.029 12.773 21.031 1 94.69 84 ASN B C 1
ATOM 1852 O O . ASN B 1 84 ? 2.24 12.898 19.812 1 94.69 84 ASN B O 1
ATOM 1856 N N . ILE B 1 85 ? 2.674 13.438 22.016 1 93.88 85 ILE B N 1
ATOM 1857 C CA . ILE B 1 85 ? 3.814 14.281 21.688 1 93.88 85 ILE B CA 1
ATOM 1858 C C . ILE B 1 85 ? 5.113 13.555 22.031 1 93.88 85 ILE B C 1
ATOM 1860 O O . ILE B 1 85 ? 5.359 13.227 23.188 1 93.88 85 ILE B O 1
ATOM 1864 N N . PHE B 1 86 ? 5.781 13.148 21.125 1 94.81 86 PHE B N 1
ATOM 1865 C CA . PHE B 1 86 ? 7.082 12.516 21.312 1 94.81 86 PHE B CA 1
ATOM 1866 C C . PHE B 1 86 ? 8.203 13.531 21.156 1 94.81 86 PHE B C 1
ATOM 1868 O O . PHE B 1 86 ? 8.461 14.016 20.047 1 94.81 86 PHE B O 1
ATOM 1875 N N . LYS B 1 87 ? 8.812 13.852 22.328 1 93.44 87 LYS B N 1
ATOM 1876 C CA . LYS B 1 87 ? 9.727 14.984 22.391 1 93.44 87 LYS B CA 1
ATOM 1877 C C . LYS B 1 87 ? 9.031 16.281 21.969 1 93.44 87 LYS B C 1
ATOM 1879 O O . LYS B 1 87 ? 8.164 16.781 22.688 1 93.44 87 LYS B O 1
ATOM 1884 N N . ASN B 1 88 ? 9.07 16.844 20.922 1 97 88 ASN B N 1
ATOM 1885 C CA . ASN B 1 88 ? 8.414 18.062 20.484 1 97 88 ASN B CA 1
ATOM 1886 C C . ASN B 1 88 ? 7.711 17.875 19.141 1 97 88 ASN B C 1
ATOM 1888 O O . ASN B 1 88 ? 7.477 18.844 18.406 1 97 88 ASN B O 1
ATOM 1892 N N . LYS B 1 89 ? 7.438 16.578 18.875 1 98.25 89 LYS B N 1
ATOM 1893 C CA . LYS B 1 89 ? 6.875 16.281 17.562 1 98.25 89 LYS B CA 1
ATOM 1894 C C . LYS B 1 89 ? 5.516 15.594 17.688 1 98.25 89 LYS B C 1
ATOM 1896 O O . LYS B 1 89 ? 5.312 14.766 18.578 1 98.25 89 LYS B O 1
ATOM 1901 N N . ILE B 1 90 ? 4.645 15.969 16.844 1 97.94 90 ILE B N 1
ATOM 1902 C CA . ILE B 1 90 ? 3.342 15.336 16.688 1 97.94 90 ILE B CA 1
ATOM 1903 C C . ILE B 1 90 ? 3.201 14.789 15.266 1 97.94 90 ILE B C 1
ATOM 1905 O O . ILE B 1 90 ? 3.58 15.453 14.297 1 97.94 90 ILE B O 1
ATOM 1909 N N . TYR B 1 91 ? 2.602 13.594 15.203 1 98.06 91 TYR B N 1
ATOM 1910 C CA . TYR B 1 91 ? 2.443 12.977 13.891 1 98.06 91 TYR B CA 1
ATOM 1911 C C . TYR B 1 91 ? 0.972 12.742 13.57 1 98.06 91 TYR B C 1
ATOM 1913 O O . TYR B 1 91 ? 0.194 12.352 14.438 1 98.06 91 TYR B O 1
ATOM 1921 N N . MET B 1 92 ? 0.641 13.031 12.383 1 97.62 92 MET B N 1
ATOM 1922 C CA . MET B 1 92 ? -0.65 12.688 11.797 1 97.62 92 MET B CA 1
ATOM 1923 C C . MET B 1 92 ? -0.467 11.844 10.531 1 97.62 92 MET B C 1
ATOM 1925 O O . MET B 1 92 ? 0.4 12.133 9.711 1 97.62 92 MET B O 1
ATOM 1929 N N . ARG B 1 93 ? -1.235 10.828 10.414 1 97.75 93 ARG B N 1
ATOM 1930 C CA . ARG B 1 93 ? -1.161 9.938 9.258 1 97.75 93 ARG B CA 1
ATOM 1931 C C . ARG B 1 93 ? -2.492 9.891 8.516 1 97.75 93 ARG B C 1
ATOM 1933 O O . ARG B 1 93 ? -3.48 9.367 9.031 1 97.75 93 ARG B O 1
ATOM 1940 N N . PHE B 1 94 ? -2.445 10.414 7.312 1 97.12 94 PHE B N 1
ATOM 1941 C CA . PHE B 1 94 ? -3.674 10.477 6.531 1 97.12 94 PHE B CA 1
ATOM 1942 C C . PHE B 1 94 ? -3.654 9.438 5.41 1 97.12 94 PHE B C 1
ATOM 1944 O O . PHE B 1 94 ? -2.623 9.227 4.77 1 97.12 94 PHE B O 1
ATOM 1951 N N . ASN B 1 95 ? -4.77 8.875 5.184 1 94.44 95 ASN B N 1
ATOM 1952 C CA . ASN B 1 95 ? -4.922 7.969 4.051 1 94.44 95 ASN B CA 1
ATOM 1953 C C . ASN B 1 95 ? -4.574 8.656 2.732 1 94.44 95 ASN B C 1
ATOM 1955 O O . ASN B 1 95 ? -5.156 9.68 2.391 1 94.44 95 ASN B O 1
ATOM 1959 N N . LYS B 1 96 ? -3.631 8.062 2.039 1 94.94 96 LYS B N 1
ATOM 1960 C CA . LYS B 1 96 ? -3.098 8.688 0.829 1 94.94 96 LYS B CA 1
ATOM 1961 C C . LYS B 1 96 ? -4.16 8.758 -0.264 1 94.94 96 LYS B C 1
ATOM 1963 O O . LYS B 1 96 ? -4.316 9.789 -0.916 1 94.94 96 LYS B O 1
ATOM 1968 N N . GLN B 1 97 ? -4.953 7.738 -0.512 1 91.81 97 GLN B N 1
ATOM 1969 C CA . GLN B 1 97 ? -5.977 7.695 -1.554 1 91.81 97 GLN B CA 1
ATOM 1970 C C . GLN B 1 97 ? -7.086 8.711 -1.277 1 91.81 97 GLN B C 1
ATOM 1972 O O . GLN B 1 97 ? -7.523 9.414 -2.184 1 91.81 97 GLN B O 1
ATOM 1977 N N . LYS B 1 98 ? -7.504 8.758 -0.025 1 93.38 98 LYS B N 1
ATOM 1978 C CA . LYS B 1 98 ? -8.531 9.734 0.328 1 93.38 98 LYS B CA 1
ATOM 1979 C C . LYS B 1 98 ? -8.016 11.156 0.158 1 93.38 98 LYS B C 1
ATOM 1981 O O . LYS B 1 98 ? -8.727 12.023 -0.348 1 93.38 98 LYS B O 1
ATOM 1986 N N . ALA B 1 99 ? -6.762 11.328 0.601 1 95.81 99 ALA B N 1
ATOM 1987 C CA . ALA B 1 99 ? -6.16 12.648 0.414 1 95.81 99 ALA B CA 1
ATOM 1988 C C . ALA B 1 99 ? -6.133 13.031 -1.062 1 95.81 99 ALA B C 1
ATOM 1990 O O . ALA B 1 99 ? -6.492 14.156 -1.422 1 95.81 99 ALA B O 1
ATOM 1991 N N . PHE B 1 100 ? -5.711 12.086 -1.858 1 95.56 100 PHE B N 1
ATOM 1992 C CA . PHE B 1 100 ? -5.699 12.328 -3.297 1 95.56 100 PHE B CA 1
ATOM 1993 C C . PHE B 1 100 ? -7.082 12.75 -3.783 1 95.56 100 PHE B C 1
ATOM 1995 O O . PHE B 1 100 ? -7.195 13.586 -4.68 1 95.56 100 PHE B O 1
ATOM 2002 N N . MET B 1 101 ? -8.094 12.281 -3.146 1 92.19 101 MET B N 1
ATOM 2003 C CA . MET B 1 101 ? -9.477 12.586 -3.523 1 92.19 101 MET B CA 1
ATOM 2004 C C . MET B 1 101 ? -9.953 13.852 -2.82 1 92.19 101 MET B C 1
ATOM 2006 O O . MET B 1 101 ? -11.125 14.219 -2.934 1 92.19 101 MET B O 1
ATOM 2010 N N . GLY B 1 102 ? -9.148 14.445 -1.958 1 93 102 GLY B N 1
ATOM 2011 C CA . GLY B 1 102 ? -9.477 15.727 -1.349 1 93 102 GLY B CA 1
ATOM 2012 C C . GLY B 1 102 ? -10.047 15.586 0.051 1 93 102 GLY B C 1
ATOM 2013 O O . GLY B 1 102 ? -10.57 16.547 0.607 1 93 102 GLY B O 1
ATOM 2014 N N . VAL B 1 103 ? -9.977 14.375 0.572 1 92.75 103 VAL B N 1
ATOM 2015 C CA . VAL B 1 103 ? -10.547 14.141 1.895 1 92.75 103 VAL B CA 1
ATOM 2016 C C . VAL B 1 103 ? -9.461 13.68 2.855 1 92.75 103 VAL B C 1
ATOM 2018 O O . VAL B 1 103 ? -8.672 12.789 2.527 1 92.75 103 VAL B O 1
ATOM 2021 N N . LEU B 1 104 ? -9.414 14.281 4.004 1 95.81 104 LEU B N 1
ATOM 2022 C CA . LEU B 1 104 ? -8.43 13.883 5.004 1 95.81 104 LEU B CA 1
ATOM 2023 C C . LEU B 1 104 ? -9.023 12.875 5.984 1 95.81 104 LEU B C 1
ATOM 2025 O O . LEU B 1 104 ? -9.984 13.18 6.688 1 95.81 104 LEU B O 1
ATOM 2029 N N . ARG B 1 105 ? -8.508 11.68 5.973 1 95.06 105 ARG B N 1
ATOM 2030 C CA . ARG B 1 105 ? -8.891 10.617 6.895 1 95.06 105 ARG B CA 1
ATOM 2031 C C . ARG B 1 105 ? -7.668 9.969 7.523 1 95.06 105 ARG B C 1
ATOM 2033 O O . ARG B 1 105 ? -6.715 9.617 6.824 1 95.06 105 ARG B O 1
ATOM 2040 N N . PHE B 1 106 ? -7.73 9.836 8.789 1 96.31 106 PHE B N 1
ATOM 2041 C CA . PHE B 1 106 ? -6.629 9.164 9.469 1 96.31 106 PHE B CA 1
ATOM 2042 C C . PHE B 1 106 ? -6.547 7.703 9.062 1 96.31 106 PHE B C 1
ATOM 2044 O O . PHE B 1 106 ? -7.566 7.078 8.766 1 96.31 106 PHE B O 1
ATOM 2051 N N . ASP B 1 107 ? -5.332 7.211 8.992 1 93.06 107 ASP B N 1
ATOM 2052 C CA . ASP B 1 107 ? -5.098 5.82 8.617 1 93.06 107 ASP B CA 1
ATOM 2053 C C . ASP B 1 107 ? -3.861 5.262 9.312 1 93.06 107 ASP B C 1
ATOM 2055 O O . ASP B 1 107 ? -2.863 5.969 9.477 1 93.06 107 ASP B O 1
ATOM 2059 N N . THR B 1 108 ? -3.93 3.984 9.734 1 90.31 108 THR B N 1
ATOM 2060 C CA . THR B 1 108 ? -2.824 3.361 10.453 1 90.31 108 THR B CA 1
ATOM 2061 C C . THR B 1 108 ? -1.994 2.49 9.516 1 90.31 108 THR B C 1
ATOM 2063 O O . THR B 1 108 ? -0.986 1.911 9.922 1 90.31 108 THR B O 1
ATOM 2066 N N . GLY B 1 109 ? -2.342 2.422 8.336 1 87.12 109 GLY B N 1
ATOM 2067 C CA . GLY B 1 109 ? -1.629 1.589 7.379 1 87.12 109 GLY B CA 1
ATOM 2068 C C . GLY B 1 109 ? -0.36 2.234 6.855 1 87.12 109 GLY B C 1
ATOM 2069 O O . GLY B 1 109 ? 0.112 3.229 7.414 1 87.12 109 GLY B O 1
ATOM 2070 N N . ASP B 1 110 ? 0.194 1.603 5.777 1 84.06 110 ASP B N 1
ATOM 2071 C CA . ASP B 1 110 ? 1.481 2.055 5.258 1 84.06 110 ASP B CA 1
ATOM 2072 C C . ASP B 1 110 ? 1.295 2.996 4.07 1 84.06 110 ASP B C 1
ATOM 2074 O O . ASP B 1 110 ? 2.242 3.662 3.645 1 84.06 110 ASP B O 1
ATOM 2078 N N . ASP B 1 111 ? 0.121 3.1 3.557 1 89.06 111 ASP B N 1
ATOM 2079 C CA . ASP B 1 111 ? -0.147 3.939 2.393 1 89.06 111 ASP B CA 1
ATOM 2080 C C . ASP B 1 111 ? -0.761 5.273 2.809 1 89.06 111 ASP B C 1
ATOM 2082 O O . ASP B 1 111 ? -1.95 5.512 2.586 1 89.06 111 ASP B O 1
ATOM 2086 N N . VAL B 1 112 ? 0.12 6.105 3.395 1 95.62 112 VAL B N 1
ATOM 2087 C CA . VAL B 1 112 ? -0.374 7.301 4.062 1 95.62 112 VAL B CA 1
ATOM 2088 C C . VAL B 1 112 ? 0.491 8.5 3.684 1 95.62 112 VAL B C 1
ATOM 2090 O O . VAL B 1 112 ? 1.596 8.336 3.16 1 95.62 112 VAL B O 1
ATOM 2093 N N . VAL B 1 113 ? -0.061 9.68 3.922 1 97.94 113 VAL B N 1
ATOM 2094 C CA . VAL B 1 113 ? 0.69 10.93 4.02 1 97.94 113 VAL B CA 1
ATOM 2095 C C . VAL B 1 113 ? 0.989 11.242 5.484 1 97.94 113 VAL B C 1
ATOM 2097 O O . VAL B 1 113 ? 0.071 11.352 6.301 1 97.94 113 VAL B O 1
ATOM 2100 N N . ILE B 1 114 ? 2.236 11.391 5.773 1 98.25 114 ILE B N 1
ATOM 2101 C CA . ILE B 1 114 ? 2.637 11.633 7.152 1 98.25 114 ILE B CA 1
ATOM 2102 C C . ILE B 1 114 ? 2.891 13.125 7.359 1 98.25 114 ILE B C 1
ATOM 2104 O O . ILE B 1 114 ? 3.682 13.734 6.633 1 98.25 114 ILE B O 1
ATOM 2108 N N . VAL B 1 115 ? 2.236 13.656 8.344 1 98.56 115 VAL B N 1
ATOM 2109 C CA . VAL B 1 115 ? 2.455 15.039 8.742 1 98.56 115 VAL B CA 1
ATOM 2110 C C . VAL B 1 115 ? 3.189 15.086 10.078 1 98.56 115 VAL B C 1
ATOM 2112 O O . VAL B 1 115 ? 2.805 14.406 11.031 1 98.56 115 VAL B O 1
ATOM 2115 N N . GLU B 1 116 ? 4.215 15.781 10.094 1 98.38 116 GLU B N 1
ATOM 2116 C CA . GLU B 1 116 ? 4.984 16.016 11.312 1 98.38 116 GLU B CA 1
ATOM 2117 C C . GLU B 1 116 ? 4.91 17.469 11.742 1 98.38 116 GLU B C 1
ATOM 2119 O O . GLU B 1 116 ? 5.195 18.375 10.953 1 98.38 116 GLU B O 1
ATOM 2124 N N . VAL B 1 117 ? 4.531 17.703 12.969 1 98.25 117 VAL B N 1
ATOM 2125 C CA . VAL B 1 117 ? 4.395 19.047 13.523 1 98.25 117 VAL B CA 1
ATOM 2126 C C . VAL B 1 117 ? 5.332 19.219 14.711 1 98.25 117 VAL B C 1
ATOM 2128 O O . VAL B 1 117 ? 5.355 18.375 15.617 1 98.25 117 VAL B O 1
ATOM 2131 N N . ARG B 1 118 ? 6.082 20.25 14.68 1 98.12 118 ARG B N 1
ATOM 2132 C CA . ARG B 1 118 ? 6.977 20.547 15.797 1 98.12 118 ARG B CA 1
ATOM 2133 C C . ARG B 1 118 ? 6.383 21.625 16.703 1 98.12 118 ARG B C 1
ATOM 2135 O O . ARG B 1 118 ? 6.055 22.719 16.234 1 98.12 118 ARG B O 1
ATOM 2142 N N . VAL B 1 119 ? 6.324 21.281 17.938 1 97.81 119 VAL B N 1
ATOM 2143 C CA . VAL B 1 119 ? 5.758 22.156 18.969 1 97.81 119 VAL B CA 1
ATOM 2144 C C . VAL B 1 119 ? 6.746 22.297 20.125 1 97.81 119 VAL B C 1
ATOM 2146 O O . VAL B 1 119 ? 7.012 21.344 20.844 1 97.81 119 VAL B O 1
ATOM 2149 N N . PRO B 1 120 ? 7.199 23.516 20.297 1 96.5 120 PRO B N 1
ATOM 21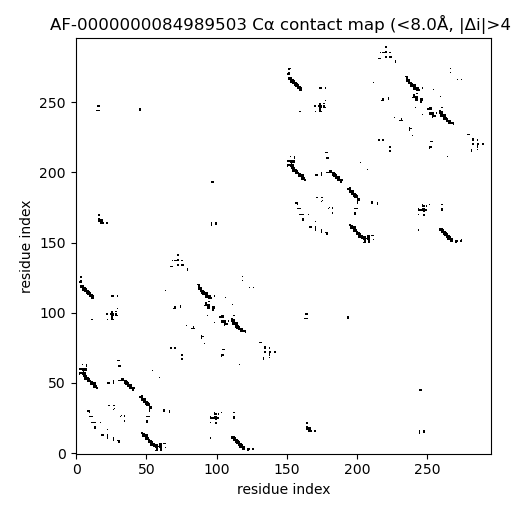50 C CA . PRO B 1 120 ? 8.102 23.703 21.422 1 96.5 120 PRO B CA 1
ATOM 2151 C C . PRO B 1 120 ? 7.469 23.328 22.766 1 96.5 120 PRO B C 1
ATOM 2153 O O . PRO B 1 120 ? 6.277 23.562 22.969 1 96.5 120 PRO B O 1
ATOM 2156 N N . LYS B 1 121 ? 8.336 22.859 23.625 1 95.56 121 LYS B N 1
ATOM 2157 C CA . LYS B 1 121 ? 7.863 22.328 24.906 1 95.56 121 LYS B CA 1
ATOM 2158 C C . LYS B 1 121 ? 7.082 23.391 25.672 1 95.56 121 LYS B C 1
ATOM 2160 O O . LYS B 1 121 ? 6.055 23.094 26.297 1 95.56 121 LYS B O 1
ATOM 2165 N N . ASN B 1 122 ? 7.527 24.5 25.656 1 95.5 122 ASN B N 1
ATOM 2166 C CA . ASN B 1 122 ? 6.898 25.578 26.422 1 95.5 122 ASN B CA 1
ATOM 2167 C C . ASN B 1 122 ? 5.559 25.984 25.812 1 95.5 122 ASN B C 1
ATOM 2169 O O . ASN B 1 122 ? 4.844 26.812 26.375 1 95.5 122 ASN B O 1
ATOM 2173 N N . HIS B 1 123 ? 5.164 25.375 24.688 1 96.38 123 HIS B N 1
ATOM 2174 C CA . HIS B 1 123 ? 3.908 25.734 24.031 1 96.38 123 HIS B CA 1
ATOM 2175 C C . HIS B 1 123 ? 2.936 24.562 24.031 1 96.38 123 HIS B C 1
ATOM 2177 O O . HIS B 1 123 ? 1.918 24.594 23.344 1 96.38 123 HIS B O 1
ATOM 2183 N N . PHE B 1 124 ? 3.176 23.531 24.766 1 96.06 124 PHE B N 1
ATOM 2184 C CA . PHE B 1 124 ? 2.328 22.344 24.797 1 96.06 124 PHE B CA 1
ATOM 2185 C C . PHE B 1 124 ? 0.909 22.688 25.219 1 96.06 124 PHE B C 1
ATOM 2187 O O . PHE B 1 124 ? -0.06 22.266 24.594 1 96.06 124 PHE B O 1
ATOM 2194 N N . ASN B 1 125 ? 0.847 23.516 26.25 1 95.62 125 ASN B N 1
ATOM 2195 C CA . ASN B 1 125 ? -0.475 23.906 26.734 1 95.62 125 ASN B CA 1
ATOM 2196 C C . ASN B 1 125 ? -1.238 24.719 25.688 1 95.62 125 ASN B C 1
ATOM 2198 O O . ASN B 1 125 ? -2.436 24.5 25.484 1 95.62 125 ASN B O 1
ATOM 2202 N N . ALA B 1 126 ? -0.57 25.656 25.094 1 96.06 126 ALA B N 1
ATOM 2203 C CA . ALA B 1 126 ? -1.188 26.469 24.047 1 96.06 126 ALA B CA 1
ATOM 2204 C C . ALA B 1 126 ? -1.65 25.594 22.891 1 96.06 126 ALA B C 1
ATOM 2206 O O . ALA B 1 126 ? -2.695 25.844 22.281 1 96.06 126 ALA B O 1
ATOM 2207 N N . PHE B 1 127 ? -0.923 24.547 22.609 1 96.94 127 PHE B N 1
ATOM 2208 C CA . PHE B 1 127 ? -1.255 23.625 21.531 1 96.94 127 PHE B CA 1
ATOM 2209 C C . PHE B 1 127 ? -2.531 22.859 21.859 1 96.94 127 PHE B C 1
ATOM 2211 O O . PHE B 1 127 ? -3.416 22.734 21 1 96.94 127 PHE B O 1
ATOM 2218 N N . ILE B 1 128 ? -2.645 22.406 23.047 1 95.62 128 ILE B N 1
ATOM 2219 C CA . ILE B 1 128 ? -3.812 21.656 23.484 1 95.62 128 ILE B CA 1
ATOM 2220 C C . ILE B 1 128 ? -5.051 22.547 23.438 1 95.62 128 ILE B C 1
ATOM 2222 O O . ILE B 1 128 ? -6.125 22.109 23.016 1 95.62 128 ILE B O 1
ATOM 2226 N N . ASP B 1 129 ? -4.797 23.766 23.875 1 96.06 129 ASP B N 1
ATOM 2227 C CA . ASP B 1 129 ? -5.898 24.719 23.828 1 96.06 129 ASP B CA 1
ATOM 2228 C C . ASP B 1 129 ? -6.379 24.938 22.391 1 96.06 129 ASP B C 1
ATOM 2230 O O . ASP B 1 129 ? -7.582 25.047 22.156 1 96.06 129 ASP B O 1
ATOM 2234 N N . LEU B 1 130 ? -5.414 25.031 21.516 1 95.38 130 LEU B N 1
ATOM 2235 C CA . LEU B 1 130 ? -5.73 25.188 20.109 1 95.38 130 LEU B CA 1
ATOM 2236 C C . LEU B 1 130 ? -6.57 24.016 19.609 1 95.38 130 LEU B C 1
ATOM 2238 O O . LEU B 1 130 ? -7.582 24.203 18.938 1 95.38 130 LEU B O 1
ATOM 2242 N N . LEU B 1 131 ? -6.195 22.766 19.969 1 96.31 131 LEU B N 1
ATOM 2243 C CA . LEU B 1 131 ? -6.906 21.562 19.531 1 96.31 131 LEU B CA 1
ATOM 2244 C C . LEU B 1 131 ? -8.328 21.547 20.078 1 96.31 131 LEU B C 1
ATOM 2246 O O . LEU B 1 131 ? -9.273 21.203 19.375 1 96.31 131 LEU B O 1
ATOM 2250 N N . ASN B 1 132 ? -8.477 22 21.328 1 95.56 132 ASN B N 1
ATOM 2251 C CA . ASN B 1 132 ? -9.789 22.047 21.953 1 95.56 132 ASN B CA 1
ATOM 2252 C C . ASN B 1 132 ? -10.711 23.047 21.266 1 95.56 132 ASN B C 1
ATOM 2254 O O . ASN B 1 132 ? -11.891 22.781 21.062 1 95.56 132 ASN B O 1
ATOM 2258 N N . ARG B 1 133 ? -10.133 24.125 20.953 1 95.31 133 ARG B N 1
ATOM 2259 C CA . ARG B 1 133 ? -10.906 25.156 20.266 1 95.31 133 ARG B CA 1
ATOM 2260 C C . ARG B 1 133 ? -11.422 24.656 18.922 1 95.31 133 ARG B C 1
ATOM 2262 O O . ARG B 1 133 ? -12.602 24.828 18.594 1 95.31 133 ARG B O 1
ATOM 2269 N N . GLU B 1 134 ? -10.5 24.016 18.141 1 94.81 134 GLU B N 1
ATOM 2270 C CA . GLU B 1 134 ? -10.891 23.531 16.828 1 94.81 134 GLU B CA 1
ATOM 2271 C C . GLU B 1 134 ? -11.891 22.391 16.922 1 94.81 134 GLU B C 1
ATOM 2273 O O . GLU B 1 134 ? -12.773 22.25 16.078 1 94.81 134 GLU B O 1
ATOM 2278 N N . TYR B 1 135 ? -11.773 21.609 17.953 1 95.12 135 TYR B N 1
ATOM 2279 C CA . TYR B 1 135 ? -12.711 20.516 18.188 1 95.12 135 TYR B CA 1
ATOM 2280 C C . TYR B 1 135 ? -14.109 21.047 18.453 1 95.12 135 TYR B C 1
ATOM 2282 O O . TYR B 1 135 ? -15.086 20.547 17.891 1 95.12 135 TYR B O 1
ATOM 2290 N N . GLU B 1 136 ? -14.195 22.062 19.234 1 93.44 136 GLU B N 1
ATOM 2291 C CA . GLU B 1 136 ? -15.484 22.672 19.562 1 93.44 136 GLU B CA 1
ATOM 2292 C C . GLU B 1 136 ? -16.109 23.328 18.328 1 93.44 136 GLU B C 1
ATOM 2294 O O . GLU B 1 136 ? -17.328 23.25 18.125 1 93.44 136 GLU B O 1
ATOM 2299 N N . ARG B 1 137 ? -15.242 23.953 17.594 1 93.25 137 ARG B N 1
ATOM 2300 C CA . ARG B 1 137 ? -15.711 24.547 16.359 1 93.25 137 ARG B CA 1
ATOM 2301 C C . ARG B 1 137 ? -16.344 23.5 15.445 1 93.25 137 ARG B C 1
ATOM 2303 O O . ARG B 1 137 ? -17.438 23.703 14.914 1 93.25 137 ARG B O 1
ATOM 2310 N N . ALA B 1 138 ? -15.648 22.422 15.234 1 92.31 138 ALA B N 1
ATOM 2311 C CA . ALA B 1 138 ? -16.125 21.359 14.367 1 92.31 138 ALA B CA 1
ATOM 2312 C C . ALA B 1 138 ? -17.406 20.734 14.922 1 92.31 138 ALA B C 1
ATOM 2314 O O . ALA B 1 138 ? -18.312 20.375 14.156 1 92.31 138 ALA B O 1
ATOM 2315 N N . ARG B 1 139 ? -17.5 20.609 16.219 1 90.81 139 ARG B N 1
ATOM 2316 C CA . ARG B 1 139 ? -18.672 20.047 16.891 1 90.81 139 ARG B CA 1
ATOM 2317 C C . ARG B 1 139 ? -19.906 20.938 16.672 1 90.81 139 ARG B C 1
ATOM 2319 O O . ARG B 1 139 ? -21 20.422 16.438 1 90.81 139 ARG B O 1
ATOM 2326 N N . ASN B 1 140 ? -19.688 22.156 16.703 1 91 140 ASN B N 1
ATOM 2327 C CA . ASN B 1 140 ? -20.781 23.094 16.516 1 91 140 ASN B CA 1
ATOM 2328 C C . ASN B 1 140 ? -21.312 23.062 15.086 1 91 140 ASN B C 1
ATOM 2330 O O . ASN B 1 140 ? -22.5 23.219 14.852 1 91 140 ASN B O 1
ATOM 2334 N N . ILE B 1 141 ? -20.391 22.891 14.141 1 86.12 141 ILE B N 1
ATOM 2335 C CA . ILE B 1 141 ? -20.781 22.812 12.734 1 86.12 141 ILE B CA 1
ATOM 2336 C C . ILE B 1 141 ? -21.594 21.547 12.5 1 86.12 141 ILE B C 1
ATOM 2338 O O . ILE B 1 141 ? -22.609 21.578 11.797 1 86.12 141 ILE B O 1
ATOM 2342 N N . GLU B 1 142 ? -21.219 20.453 13.18 1 83.25 142 GLU B N 1
ATOM 2343 C CA . GLU B 1 142 ? -21.906 19.188 13.047 1 83.25 142 GLU B CA 1
ATOM 2344 C C . GLU B 1 142 ? -23.312 19.25 13.648 1 83.25 142 GLU B C 1
ATOM 2346 O O . GLU B 1 142 ? -24.266 18.703 13.086 1 83.25 142 GLU B O 1
ATOM 2351 N N . THR B 1 143 ? -23.391 19.875 14.805 1 84.56 143 THR B N 1
ATOM 2352 C CA . THR B 1 143 ? -24.672 19.984 15.492 1 84.56 143 THR B CA 1
ATOM 2353 C C . THR B 1 143 ? -25.641 20.859 14.695 1 84.56 143 THR B C 1
ATOM 2355 O O . THR B 1 143 ? -26.844 20.594 14.68 1 84.56 143 THR B O 1
ATOM 2358 N N . LYS B 1 144 ? -25.297 21.703 14.055 1 80.44 144 LYS B N 1
ATOM 2359 C CA . LYS B 1 144 ? -26.172 22.547 13.242 1 80.44 144 LYS B CA 1
ATOM 2360 C C . LYS B 1 144 ? -26.641 21.812 11.984 1 80.44 144 LYS B C 1
ATOM 2362 O O . LYS B 1 144 ? -27.781 21.969 11.555 1 80.44 144 LYS B O 1
ATOM 2367 N N . GLU B 1 145 ? -25.797 20.969 11.445 1 72.44 145 GLU B N 1
ATOM 2368 C CA . GLU B 1 145 ? -26.141 20.219 10.242 1 72.44 145 GLU B CA 1
ATOM 2369 C C . GLU B 1 145 ? -27.156 19.125 10.547 1 72.44 145 GLU B C 1
ATOM 2371 O O . GLU B 1 145 ? -27.969 18.766 9.688 1 72.44 145 GLU B O 1
ATOM 2376 N N . GLN B 1 146 ? -27.062 18.531 11.773 1 69.25 146 GLN B N 1
ATOM 2377 C CA . GLN B 1 146 ? -28.031 17.516 12.164 1 69.25 146 GLN B CA 1
ATOM 2378 C C . GLN B 1 146 ? -29.391 18.125 12.445 1 69.25 146 GLN B C 1
ATOM 2380 O O . GLN B 1 146 ? -30.406 17.438 12.391 1 69.25 146 GLN B O 1
ATOM 2385 N N . ARG B 1 147 ? -29.516 19.422 12.766 1 69.5 147 ARG B N 1
ATOM 2386 C CA . ARG B 1 147 ? -30.766 20.094 13.078 1 69.5 147 ARG B CA 1
ATOM 2387 C C . ARG B 1 147 ? -31.453 20.609 11.812 1 69.5 147 ARG B C 1
ATOM 2389 O O . ARG B 1 147 ? -32.594 21.031 11.852 1 69.5 147 ARG B O 1
ATOM 2396 N N . ARG B 1 148 ? -30.625 20.594 10.703 1 56.5 148 ARG B N 1
ATOM 2397 C CA . ARG B 1 148 ? -31.266 20.969 9.453 1 56.5 148 ARG B CA 1
ATOM 2398 C C . ARG B 1 148 ? -31.859 19.766 8.742 1 56.5 148 ARG B C 1
ATOM 2400 O O . ARG B 1 148 ? -31.25 18.688 8.742 1 56.5 148 ARG B O 1
#

Organism: Thermoproteus tenax (strain ATCC 35583 / DSM 2078 / JCM 9277 / NBRC 100435 / Kra 1) (NCBI:txid768679)

Solvent-accessible surface area (backbone atoms only — not comparable to full-atom values): 15592 Å² total; per-residue (Å²): 134,93,50,55,25,43,27,31,34,33,33,33,74,33,50,76,42,37,39,56,69,45,48,48,46,15,42,34,61,65,41,73,67,70,75,46,77,44,81,42,73,42,96,86,68,43,69,30,34,40,38,31,28,74,39,65,42,61,64,16,36,57,52,51,51,52,45,57,70,62,33,50,45,68,55,41,49,51,47,64,76,62,68,58,71,59,88,40,35,34,75,47,39,25,27,32,59,44,18,51,73,71,38,73,39,77,46,89,68,88,68,34,33,42,32,43,35,32,32,51,73,95,26,50,66,62,45,52,50,50,52,51,51,53,42,50,52,31,46,53,56,51,54,53,57,70,74,98,134,93,49,54,25,44,29,31,35,33,33,34,74,33,50,78,43,39,37,56,68,45,47,48,47,15,44,34,63,63,43,72,68,69,74,44,79,45,83,40,73,42,95,86,68,43,69,30,33,40,38,33,29,72,39,65,41,60,64,18,36,58,52,49,50,52,44,58,69,61,34,50,46,67,55,41,50,52,48,65,76,62,67,58,71,60,89,40,35,33,76,45,38,25,26,32,60,44,18,50,73,69,37,74,40,78,45,88,67,89,67,34,33,40,30,43,35,31,33,51,76,94,26,49,67,62,44,52,50,50,52,51,51,55,42,50,51,30,44,52,56,51,54,53,56,72,75,97

Secondary structure (DSSP, 8-state):
---S--EEEEEEEE-TTB-HHHHHHHHHHHS-S--EEEEEE-TTS-EEEEEEEEEESTHHHHHHHHHHHTS-HHHHHHHHHT--EETTEEEEEEEHHHHHTT---B--SSSEEEEEEE--GGGHHHHHHHHHHHHHHHHHHHHHHHH-/---S--EEEEEEEE-TTB-HHHHHHHHHHHS-S--EEEEEE-TTS-EEEEEEEEEESTHHHHHHHHHHHTS-HHHHHHHHHT--EETTEEEEEEEHHHHHTT---B--SSSEEEEEEE--GGGHHHHHHHHHHHHHHHHHHHHHHHH-